Protein AF-A0A940Z2T9-F1 (afdb_monomer_lite)

Secondary structure (DSSP, 8-state):
-------HHHHHHHHHHHHHHHHHHHTT-TT-HHHHHH-HHHHHHHHHHHHHHHHHHH-S---------TT-HHHHHHHHHHS-----S----HHHHHHHHHH-----SHHHHHHHHHHTTSS-HHHHHHHHHHHHHHHHHHH-GGG--HHHHHHHHHHTHHHHHHHHHHHHHHHHHT------

Foldseek 3Di:
DDADFDDLCLLVVLLVQQVVLLVQLVVLVLVPVVVCQVDPVSLVSLLVSLLRNLCSQFNQDDAPDDPDDPDCPVVCVVCVVVPDRDDDDGRDHLLCSCCCHVPVHDQDAQLSSLVSCCVVVLDPPVLSVLSVVSSVVSVCSVPVVVVQDSSNSSVCSPPNSVSSSVVSVSSSVVSVVPGPPPDD

Radius of gyration: 17.1 Å; chains: 1; bounding box: 41×38×54 Å

Sequence (184 aa):
MSPGDIDSKVVAQRVFWISPMVDSLKDLQLEEKVSFLADRHKVAAAESYLRRASEALFGRNLPRKPGLQVGQGARYERNFLSGKPRLTGGELHIGRHILAKRFAYPATEYKDIAKGLSDKGILVEKEAESMRKMAGYRNRMVHFYHEITPEELHEICLYHVNEIQFLADKLVQWAKEHQDRATN

pLDDT: mean 75.43, std 19.27, range [30.36, 96.06]

Structure (mmCIF, N/CA/C/O backbone):
data_AF-A0A940Z2T9-F1
#
_entry.id   AF-A0A940Z2T9-F1
#
loop_
_atom_site.group_PDB
_atom_site.id
_atom_site.type_symbol
_atom_site.label_atom_id
_atom_site.label_alt_id
_atom_site.label_comp_id
_atom_site.label_asym_id
_atom_site.label_entity_id
_atom_site.label_seq_id
_atom_site.pdbx_PDB_ins_code
_atom_site.Cartn_x
_atom_site.Cartn_y
_atom_site.Cartn_z
_atom_site.occupancy
_atom_site.B_iso_or_equiv
_atom_site.auth_seq_id
_atom_site.auth_comp_id
_atom_site.auth_asym_id
_atom_site.auth_atom_id
_atom_site.pdbx_PDB_model_num
ATOM 1 N N . MET A 1 1 ? -20.482 -5.091 11.600 1.00 50.97 1 MET A N 1
ATOM 2 C CA . MET A 1 1 ? -19.451 -5.125 12.663 1.00 50.97 1 MET A CA 1
ATOM 3 C C . MET A 1 1 ? -19.771 -4.004 13.635 1.00 50.97 1 MET A C 1
ATOM 5 O O . MET A 1 1 ? -20.060 -2.915 13.160 1.00 50.97 1 MET A O 1
ATOM 9 N N . SER A 1 2 ? -19.794 -4.273 14.941 1.00 47.44 2 SER A N 1
ATOM 10 C CA . SER A 1 2 ? -20.001 -3.253 15.976 1.00 47.44 2 SER A CA 1
ATOM 11 C C . SER A 1 2 ? -18.690 -2.506 16.288 1.00 47.44 2 SER A C 1
ATOM 13 O O . SER A 1 2 ? -17.615 -3.113 16.165 1.00 47.44 2 SER A O 1
ATOM 15 N N . PRO A 1 3 ? -18.762 -1.216 16.674 1.00 63.38 3 PRO A N 1
ATOM 16 C CA . PRO A 1 3 ? -17.613 -0.459 17.173 1.00 63.38 3 PRO A CA 1
ATOM 17 C C . PRO A 1 3 ? -16.893 -1.184 18.318 1.00 63.38 3 PRO A C 1
ATOM 19 O O . PRO A 1 3 ? -17.507 -1.959 19.051 1.00 63.38 3 PRO A O 1
ATOM 22 N N . GLY A 1 4 ? -15.592 -0.947 18.464 1.00 71.38 4 GLY A N 1
ATOM 23 C CA . GLY A 1 4 ? -14.785 -1.503 19.554 1.00 71.38 4 GLY A CA 1
ATOM 24 C C . GLY A 1 4 ? -13.312 -1.128 19.425 1.00 71.38 4 GLY A C 1
ATOM 25 O O . GLY A 1 4 ? -12.953 -0.344 18.549 1.00 71.38 4 GLY A O 1
ATOM 26 N N . ASP A 1 5 ? -12.454 -1.725 20.248 1.00 76.44 5 ASP A N 1
ATOM 27 C CA . ASP A 1 5 ? -11.054 -1.303 20.339 1.00 76.44 5 ASP A CA 1
ATOM 28 C C . ASP A 1 5 ? -10.224 -1.641 19.092 1.00 76.44 5 ASP A C 1
ATOM 30 O O . ASP A 1 5 ? -10.421 -2.657 18.405 1.00 76.44 5 ASP A O 1
ATOM 34 N N . ILE A 1 6 ? -9.235 -0.787 18.823 1.00 76.81 6 ILE A N 1
ATOM 35 C CA . ILE A 1 6 ? -8.199 -1.049 17.827 1.00 76.81 6 ILE A CA 1
ATOM 36 C C . ILE A 1 6 ? -7.165 -2.004 18.428 1.00 76.81 6 ILE A C 1
ATOM 38 O O . ILE A 1 6 ? -6.375 -1.621 19.286 1.00 76.81 6 ILE A O 1
ATOM 42 N N . ASP A 1 7 ? -7.120 -3.237 17.923 1.00 73.56 7 ASP A N 1
ATOM 43 C CA . ASP A 1 7 ? -6.045 -4.180 18.255 1.00 73.56 7 ASP A CA 1
ATOM 44 C C . ASP A 1 7 ? -4.674 -3.684 17.748 1.00 73.56 7 ASP A C 1
ATOM 46 O O . ASP A 1 7 ? -4.344 -3.763 16.558 1.00 73.56 7 ASP A O 1
ATOM 50 N N . SER A 1 8 ? -3.862 -3.190 18.682 1.00 67.00 8 SER A N 1
ATOM 51 C CA . SER A 1 8 ? -2.520 -2.659 18.444 1.00 67.00 8 SER A CA 1
ATOM 52 C C . SER A 1 8 ? -1.537 -3.701 17.912 1.00 67.00 8 SER A C 1
ATOM 54 O O . SER A 1 8 ? -0.643 -3.360 17.131 1.00 67.00 8 SER A O 1
ATOM 56 N N . LYS A 1 9 ? -1.718 -4.980 18.269 1.00 65.75 9 LYS A N 1
ATOM 57 C CA . LYS A 1 9 ? -0.879 -6.080 17.780 1.00 65.75 9 LYS A CA 1
ATOM 58 C C . LYS A 1 9 ? -1.145 -6.325 16.307 1.00 65.75 9 LYS A C 1
ATOM 60 O O . LYS A 1 9 ? -0.191 -6.523 15.557 1.00 65.75 9 LYS A O 1
ATOM 65 N N . VAL A 1 10 ? -2.406 -6.262 15.873 1.00 66.94 10 VAL A N 1
ATOM 66 C CA . VAL A 1 10 ? -2.728 -6.412 14.448 1.00 66.94 10 VAL A CA 1
ATOM 67 C C . VAL A 1 10 ? -2.110 -5.281 13.634 1.00 66.94 10 VAL A C 1
ATOM 69 O O . VAL A 1 10 ? -1.499 -5.540 12.600 1.00 66.94 10 VAL A O 1
ATOM 72 N N . VAL A 1 11 ? -2.206 -4.045 14.120 1.00 68.50 11 VAL A N 1
ATOM 73 C CA . VAL A 1 11 ? -1.650 -2.871 13.437 1.00 68.50 11 VAL A CA 1
ATOM 74 C C . VAL A 1 11 ? -0.116 -2.938 13.358 1.00 68.50 11 VAL A C 1
ATOM 76 O O . VAL A 1 11 ? 0.452 -2.800 12.273 1.00 68.50 11 VAL A O 1
ATOM 79 N N . ALA A 1 12 ? 0.569 -3.232 14.468 1.00 66.75 12 ALA A N 1
ATOM 80 C CA . ALA A 1 12 ? 2.033 -3.304 14.516 1.00 66.75 12 ALA A CA 1
ATOM 81 C C . ALA A 1 12 ? 2.611 -4.485 13.715 1.00 66.75 12 ALA A C 1
ATOM 83 O O . ALA A 1 12 ? 3.661 -4.365 13.082 1.00 66.75 12 ALA A O 1
ATOM 84 N N . GLN A 1 13 ? 1.923 -5.631 13.701 1.00 67.06 13 GLN A N 1
ATOM 85 C CA . GLN A 1 13 ? 2.392 -6.827 13.001 1.00 67.06 13 GLN A CA 1
ATOM 86 C C . GLN A 1 13 ? 2.432 -6.643 11.476 1.00 67.06 13 GLN A C 1
ATOM 88 O O . GLN A 1 13 ? 3.178 -7.363 10.816 1.00 67.06 13 GLN A O 1
ATOM 93 N N . ARG A 1 14 ? 1.669 -5.698 10.910 1.00 67.31 14 ARG A N 1
ATOM 94 C CA . ARG A 1 14 ? 1.632 -5.433 9.463 1.00 67.31 14 ARG A CA 1
ATOM 95 C C . ARG A 1 14 ? 2.813 -4.604 8.962 1.00 67.31 14 ARG A C 1
ATOM 97 O O . ARG A 1 14 ? 3.395 -4.966 7.946 1.00 67.31 14 ARG A O 1
ATOM 104 N N . VAL A 1 15 ? 3.207 -3.557 9.690 1.00 69.44 15 VAL A N 1
ATOM 105 C CA . VAL A 1 15 ? 4.367 -2.715 9.324 1.00 69.44 15 VAL A CA 1
ATOM 106 C C . VAL A 1 15 ? 5.650 -3.533 9.267 1.00 69.44 15 VAL A C 1
ATOM 108 O O . VAL A 1 15 ? 6.446 -3.358 8.351 1.00 69.44 15 VAL A O 1
ATOM 111 N N . PHE A 1 16 ? 5.785 -4.515 10.163 1.00 71.88 16 PHE A N 1
ATOM 112 C CA . PHE A 1 16 ? 6.906 -5.458 10.173 1.00 71.88 16 PHE A CA 1
ATOM 113 C C . PHE A 1 16 ? 7.137 -6.161 8.821 1.00 71.88 16 PHE A C 1
ATOM 115 O O . PHE A 1 16 ? 8.246 -6.604 8.542 1.00 71.88 16 PHE A O 1
ATOM 122 N N . TRP A 1 17 ? 6.107 -6.281 7.981 1.00 73.31 17 TRP A N 1
ATOM 123 C CA . TRP A 1 17 ? 6.203 -6.909 6.663 1.00 73.31 17 TRP A CA 1
ATOM 124 C C . TRP A 1 17 ? 6.466 -5.940 5.518 1.00 73.31 17 TRP A C 1
ATOM 126 O O . TRP A 1 17 ? 6.910 -6.383 4.463 1.00 73.31 17 TRP A O 1
ATOM 136 N N . ILE A 1 18 ? 6.178 -4.652 5.703 1.00 82.62 18 ILE A N 1
ATOM 137 C CA . ILE A 1 18 ? 6.346 -3.632 4.665 1.00 82.62 18 ILE A CA 1
ATOM 138 C C . ILE A 1 18 ? 7.811 -3.219 4.597 1.00 82.62 18 ILE A C 1
ATOM 140 O O . ILE A 1 18 ? 8.398 -3.272 3.518 1.00 82.62 18 ILE A O 1
ATOM 144 N N . SER A 1 19 ? 8.419 -2.901 5.743 1.00 83.62 19 SER A N 1
ATOM 145 C CA . SER A 1 19 ? 9.774 -2.340 5.783 1.00 83.62 19 SER A CA 1
ATOM 146 C C . SER A 1 19 ? 10.820 -3.242 5.120 1.00 83.62 19 SER A C 1
ATOM 148 O O . SER A 1 19 ? 11.482 -2.763 4.207 1.00 83.62 19 SER A O 1
ATOM 150 N N . PRO A 1 20 ? 10.890 -4.565 5.395 1.00 84.38 20 PRO A N 1
ATOM 151 C CA . PRO A 1 20 ? 11.872 -5.421 4.728 1.00 84.38 20 PRO A CA 1
ATOM 152 C C . PRO A 1 20 ? 11.697 -5.497 3.205 1.00 84.38 20 PRO A C 1
ATOM 154 O O . PRO A 1 20 ? 12.671 -5.698 2.488 1.00 84.38 20 PRO A O 1
ATOM 157 N N . MET A 1 21 ? 10.465 -5.370 2.697 1.00 86.69 21 MET A N 1
ATOM 158 C CA . MET A 1 21 ? 10.201 -5.390 1.251 1.00 86.69 21 MET A CA 1
ATOM 159 C C . MET A 1 21 ? 10.608 -4.065 0.603 1.00 86.69 21 MET A C 1
ATOM 161 O O . MET A 1 21 ? 11.187 -4.067 -0.477 1.00 86.69 21 MET A O 1
ATOM 165 N N . VAL A 1 22 ? 10.327 -2.947 1.276 1.00 86.31 22 VAL A N 1
ATOM 166 C CA . VAL A 1 22 ? 10.748 -1.605 0.853 1.00 86.31 22 VAL A CA 1
ATOM 167 C C . VAL A 1 22 ? 12.273 -1.481 0.869 1.00 86.31 22 VAL A C 1
ATOM 169 O O . VAL A 1 22 ? 12.842 -0.955 -0.082 1.00 86.31 22 VAL A O 1
ATOM 172 N N . ASP A 1 23 ? 12.937 -2.005 1.897 1.00 86.94 23 ASP A N 1
ATOM 173 C CA . ASP A 1 23 ? 14.399 -2.002 1.994 1.00 86.94 23 ASP A CA 1
ATOM 174 C C . ASP A 1 23 ? 15.018 -2.884 0.903 1.00 86.94 23 ASP A C 1
ATOM 176 O O . ASP A 1 23 ? 15.891 -2.433 0.169 1.00 86.94 23 ASP A O 1
ATOM 180 N N . SER A 1 24 ? 14.466 -4.085 0.681 1.00 86.62 24 SER A N 1
ATOM 181 C CA . SER A 1 24 ? 14.922 -4.964 -0.407 1.00 86.62 24 SER A CA 1
ATOM 182 C C . SER A 1 24 ? 14.758 -4.327 -1.793 1.00 86.62 24 SER A C 1
ATOM 184 O O . SER A 1 24 ? 15.552 -4.610 -2.680 1.00 86.62 24 SER A O 1
ATOM 186 N N . LEU A 1 25 ? 13.739 -3.481 -2.004 1.00 86.94 25 LEU A N 1
ATOM 187 C CA . LEU A 1 25 ? 13.570 -2.724 -3.251 1.00 86.94 25 LEU A CA 1
ATOM 188 C C . LEU A 1 25 ? 14.661 -1.667 -3.431 1.00 86.94 25 LEU A C 1
ATOM 190 O O . LEU A 1 25 ? 15.162 -1.506 -4.539 1.00 86.94 25 LEU A O 1
ATOM 194 N N . LYS A 1 26 ? 15.047 -0.976 -2.355 1.00 83.69 26 LYS A N 1
ATOM 195 C CA . LYS A 1 26 ? 16.127 0.021 -2.379 1.00 83.69 26 LYS A CA 1
ATOM 196 C C . LYS A 1 26 ? 17.484 -0.627 -2.661 1.00 83.69 26 LYS A C 1
ATOM 198 O O . LYS A 1 26 ? 18.275 -0.077 -3.420 1.00 83.69 26 LYS A O 1
ATOM 203 N N . ASP A 1 27 ? 17.709 -1.830 -2.140 1.00 85.38 27 ASP A N 1
ATOM 204 C CA . ASP A 1 27 ? 18.951 -2.584 -2.346 1.00 85.38 27 ASP A CA 1
ATOM 205 C C . ASP A 1 27 ? 19.156 -3.061 -3.799 1.00 85.38 27 ASP A C 1
ATOM 207 O O . ASP A 1 27 ? 20.270 -3.430 -4.176 1.00 85.38 27 ASP A O 1
ATOM 211 N N . LEU A 1 28 ? 18.117 -3.039 -4.647 1.00 81.69 28 LEU A N 1
ATOM 212 C CA . LEU A 1 28 ? 18.213 -3.455 -6.055 1.00 81.69 28 LEU A CA 1
ATOM 213 C C . LEU A 1 28 ? 18.964 -2.461 -6.959 1.00 81.69 28 LEU A C 1
ATOM 215 O O . LEU A 1 28 ? 19.169 -2.782 -8.132 1.00 81.69 28 LEU A O 1
ATOM 219 N N . GLN A 1 29 ? 19.394 -1.304 -6.433 1.00 75.12 29 GLN A N 1
ATOM 220 C CA . GLN A 1 29 ? 20.068 -0.234 -7.187 1.00 75.12 29 GLN A CA 1
ATOM 221 C C . GLN A 1 29 ? 19.224 0.225 -8.380 1.00 75.12 29 GLN A C 1
ATOM 223 O O . GLN A 1 29 ? 19.578 0.067 -9.551 1.00 75.12 29 GLN A O 1
ATOM 228 N N . LEU A 1 30 ? 18.041 0.743 -8.063 1.00 76.12 30 LEU A N 1
ATOM 229 C CA . LEU A 1 30 ? 17.039 1.137 -9.046 1.00 76.12 30 LEU A CA 1
ATOM 230 C C . LEU A 1 30 ? 17.427 2.416 -9.803 1.00 76.12 30 LEU A C 1
ATOM 232 O O . LEU A 1 30 ? 16.731 2.805 -10.725 1.00 76.12 30 LEU A O 1
ATOM 236 N N . GLU A 1 31 ? 18.508 3.105 -9.467 1.00 76.75 31 GLU A N 1
ATOM 237 C CA . GLU A 1 31 ? 18.888 4.359 -10.123 1.00 76.75 31 GLU A CA 1
ATOM 238 C C . GLU A 1 31 ? 19.423 4.131 -11.548 1.00 76.75 31 GLU A C 1
ATOM 240 O O . GLU A 1 31 ? 19.307 4.999 -12.416 1.00 76.75 31 GLU A O 1
ATOM 245 N N . GLU A 1 32 ? 19.958 2.942 -11.830 1.00 85.31 32 GLU A N 1
ATOM 246 C CA . GLU A 1 32 ? 20.555 2.608 -13.121 1.00 85.31 32 GLU A CA 1
ATOM 247 C C . GLU A 1 32 ? 19.559 1.852 -14.024 1.00 85.31 32 GLU A C 1
ATOM 249 O O . GLU A 1 32 ? 19.603 0.627 -14.156 1.00 85.31 32 GLU A O 1
ATOM 254 N N . LYS A 1 33 ? 18.648 2.594 -14.679 1.00 86.94 33 LYS A N 1
ATOM 255 C CA . LYS A 1 33 ? 17.555 2.036 -15.513 1.00 86.94 33 LYS A CA 1
ATOM 256 C C . LYS A 1 33 ? 18.028 0.977 -16.517 1.00 86.94 33 LYS A C 1
ATOM 258 O O . LYS A 1 33 ? 17.398 -0.065 -16.645 1.00 86.94 33 LYS A O 1
ATOM 263 N N . VAL A 1 34 ? 19.152 1.201 -17.200 1.00 88.38 34 VAL A N 1
ATOM 264 C CA . VAL A 1 34 ? 19.689 0.251 -18.196 1.00 88.38 34 VAL A CA 1
ATOM 265 C C . VAL A 1 34 ? 20.086 -1.081 -17.548 1.00 88.38 34 VAL A C 1
ATOM 267 O O . VAL A 1 34 ? 19.721 -2.141 -18.051 1.00 88.38 34 VAL A O 1
ATOM 270 N N . SER A 1 35 ? 20.781 -1.031 -16.410 1.00 87.81 35 SER A N 1
ATOM 271 C CA . SER A 1 35 ? 21.205 -2.206 -15.634 1.00 87.81 35 SER A CA 1
ATOM 272 C C . SER A 1 35 ? 20.013 -2.967 -15.055 1.00 87.81 35 SER A C 1
ATOM 274 O O . SER A 1 35 ? 19.994 -4.197 -15.066 1.00 87.81 35 SER A O 1
ATOM 276 N N . PHE A 1 36 ? 18.984 -2.248 -14.600 1.00 89.38 36 PHE A N 1
ATOM 277 C CA . PHE A 1 36 ? 17.738 -2.850 -14.130 1.00 89.38 36 PHE A CA 1
ATOM 278 C C . PHE A 1 36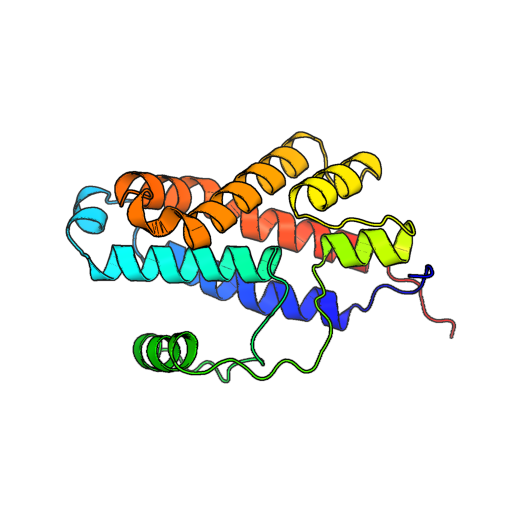 ? 17.009 -3.610 -15.245 1.00 89.38 36 PHE A C 1
ATOM 280 O O . PHE A 1 36 ? 16.662 -4.775 -15.066 1.00 89.38 36 PHE A O 1
ATOM 287 N N . LEU A 1 37 ? 16.812 -2.973 -16.404 1.00 90.81 37 LEU A N 1
ATOM 288 C CA . LEU A 1 37 ? 16.071 -3.559 -17.527 1.00 90.81 37 LEU A CA 1
ATOM 289 C C . LEU A 1 37 ? 16.816 -4.728 -18.188 1.00 90.81 37 LEU A C 1
ATOM 291 O O . LEU A 1 37 ? 16.181 -5.634 -18.726 1.00 90.81 37 LEU A O 1
ATOM 295 N N . ALA A 1 38 ? 18.150 -4.734 -18.135 1.00 91.44 38 ALA A N 1
ATOM 296 C CA . ALA A 1 38 ? 18.969 -5.822 -18.665 1.00 91.44 38 ALA A CA 1
ATOM 297 C C . ALA A 1 38 ? 18.928 -7.095 -17.795 1.00 91.44 38 ALA A C 1
ATOM 299 O O . ALA A 1 38 ? 19.193 -8.190 -18.297 1.00 91.44 38 ALA A O 1
ATOM 300 N N . ASP A 1 39 ? 18.590 -6.979 -16.507 1.00 90.44 39 ASP A N 1
ATOM 301 C CA . ASP A 1 39 ? 18.597 -8.093 -15.561 1.00 90.44 39 ASP A CA 1
ATOM 302 C C . ASP A 1 39 ? 17.174 -8.560 -15.212 1.00 90.44 39 ASP A C 1
ATOM 304 O O . ASP A 1 39 ? 16.501 -8.049 -14.312 1.00 90.44 39 ASP A O 1
ATOM 308 N N . ARG A 1 40 ? 16.734 -9.633 -15.880 1.00 88.94 40 ARG A N 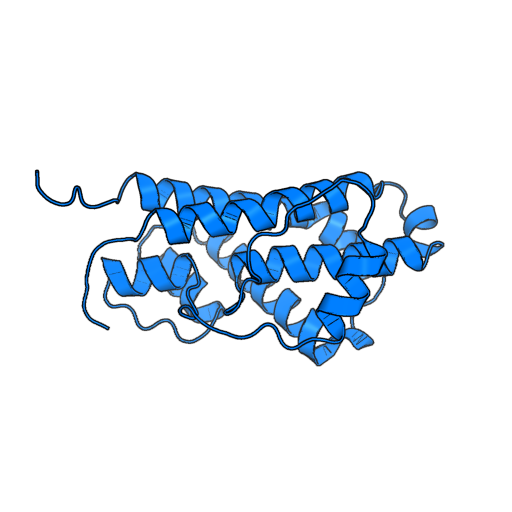1
ATOM 309 C CA . ARG A 1 40 ? 15.442 -10.295 -15.618 1.00 88.94 40 ARG A CA 1
ATOM 310 C C . ARG A 1 40 ? 15.236 -10.708 -14.156 1.00 88.94 40 ARG A C 1
ATOM 312 O O . ARG A 1 40 ? 14.091 -10.836 -13.726 1.00 88.94 40 ARG A O 1
ATOM 319 N N . HIS A 1 41 ? 16.303 -10.965 -13.398 1.00 88.75 41 HIS A N 1
ATOM 320 C CA . HIS A 1 41 ? 16.198 -11.337 -11.989 1.00 88.75 41 H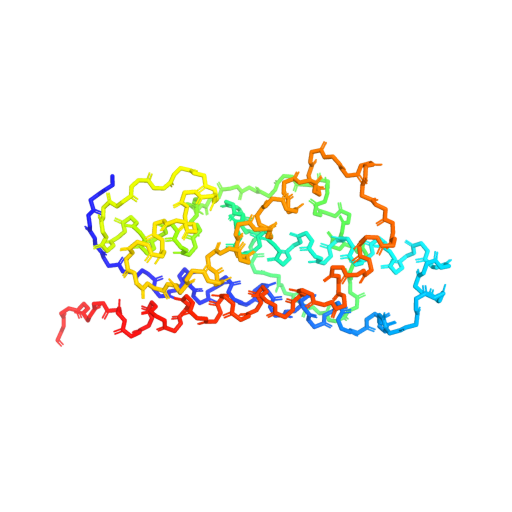IS A CA 1
ATOM 321 C C . HIS A 1 41 ? 15.933 -10.115 -11.111 1.00 88.75 41 HIS A C 1
ATOM 323 O O . HIS A 1 41 ? 15.123 -10.221 -10.190 1.00 88.75 41 HIS A O 1
ATOM 329 N N . LYS A 1 42 ? 16.522 -8.952 -11.427 1.00 88.62 42 LYS A N 1
ATOM 330 C CA . LYS A 1 42 ? 16.184 -7.682 -10.761 1.00 88.62 42 LYS A CA 1
ATOM 331 C C . LYS A 1 42 ? 14.731 -7.294 -11.008 1.00 88.62 42 LYS A C 1
ATOM 333 O O . LYS A 1 42 ? 14.032 -6.964 -10.053 1.00 88.62 42 LYS A O 1
ATOM 338 N N . VAL A 1 43 ? 14.259 -7.408 -12.251 1.00 89.44 43 VAL A N 1
ATOM 339 C CA . VAL A 1 43 ? 12.857 -7.129 -12.608 1.00 89.44 43 VAL A CA 1
ATOM 340 C C . VAL A 1 43 ? 11.903 -8.035 -11.823 1.00 89.44 43 VAL A C 1
ATOM 342 O O . VAL A 1 43 ? 10.997 -7.546 -11.150 1.00 89.44 43 VAL A O 1
ATOM 345 N N . ALA A 1 44 ? 12.144 -9.351 -11.828 1.00 86.69 44 ALA A N 1
ATOM 346 C CA . ALA A 1 44 ? 11.306 -10.306 -11.102 1.00 86.69 44 ALA A CA 1
ATOM 347 C C . ALA A 1 44 ? 11.328 -10.082 -9.576 1.00 86.69 44 ALA A C 1
ATOM 349 O O . ALA A 1 44 ? 10.292 -10.184 -8.914 1.00 86.69 44 ALA A O 1
ATOM 350 N N . ALA A 1 45 ? 12.493 -9.752 -9.009 1.00 87.44 45 ALA A N 1
ATOM 351 C CA . ALA A 1 45 ? 12.623 -9.431 -7.590 1.00 87.44 45 ALA A CA 1
ATOM 352 C C . ALA A 1 45 ? 11.849 -8.153 -7.231 1.00 87.44 45 ALA A C 1
ATOM 354 O O . ALA A 1 45 ? 11.101 -8.147 -6.252 1.00 87.44 45 ALA A O 1
ATOM 355 N N . ALA A 1 46 ? 11.968 -7.099 -8.044 1.00 89.94 46 ALA A N 1
ATOM 356 C CA . ALA A 1 46 ? 11.246 -5.847 -7.844 1.00 89.94 46 ALA A CA 1
ATOM 357 C C . ALA A 1 46 ? 9.727 -6.053 -7.878 1.00 89.94 46 ALA A C 1
ATOM 359 O O . ALA A 1 46 ? 9.021 -5.602 -6.975 1.00 89.94 46 ALA A O 1
ATOM 360 N N . GLU A 1 47 ? 9.224 -6.808 -8.856 1.00 89.44 47 GLU A N 1
ATOM 361 C CA . GLU A 1 47 ? 7.805 -7.160 -8.941 1.00 89.44 47 GLU A CA 1
ATOM 362 C C . GLU A 1 47 ? 7.345 -7.913 -7.681 1.00 89.44 47 GLU A C 1
ATOM 364 O O . GLU A 1 47 ? 6.337 -7.564 -7.057 1.00 89.44 47 GLU A O 1
ATOM 369 N N . SER A 1 48 ? 8.121 -8.918 -7.260 1.00 86.38 48 SER A N 1
ATOM 370 C CA . SER A 1 48 ? 7.851 -9.730 -6.071 1.00 86.38 48 SER A CA 1
ATOM 371 C C . SER A 1 48 ? 7.772 -8.874 -4.804 1.00 86.38 48 SER A C 1
ATOM 373 O O . SER A 1 48 ? 6.787 -8.957 -4.059 1.00 86.38 48 SER A O 1
ATOM 375 N N . TYR A 1 49 ? 8.767 -8.019 -4.559 1.00 88.19 49 TYR A N 1
ATOM 376 C CA . TYR A 1 49 ? 8.812 -7.166 -3.373 1.00 88.19 49 TYR A CA 1
ATOM 377 C C . TYR A 1 49 ? 7.726 -6.093 -3.385 1.00 88.19 49 TYR A C 1
ATOM 379 O O . TYR A 1 49 ? 7.038 -5.922 -2.376 1.00 88.19 49 TYR A O 1
ATOM 387 N N . LEU A 1 50 ? 7.498 -5.427 -4.520 1.00 87.81 50 LEU A N 1
ATOM 388 C CA . LEU A 1 50 ? 6.468 -4.397 -4.643 1.00 87.81 50 LEU A CA 1
ATOM 389 C C . LEU A 1 50 ? 5.069 -4.972 -4.416 1.00 87.81 50 LEU A C 1
ATOM 391 O O . LEU A 1 50 ? 4.270 -4.391 -3.671 1.00 87.81 50 LEU A O 1
ATOM 395 N N . ARG A 1 51 ? 4.780 -6.150 -4.983 1.00 84.19 51 ARG A N 1
ATOM 396 C CA . ARG A 1 51 ? 3.507 -6.841 -4.756 1.00 84.19 51 ARG A CA 1
ATOM 397 C C . ARG A 1 51 ? 3.316 -7.141 -3.275 1.00 84.19 51 ARG A C 1
ATOM 399 O O . ARG A 1 51 ? 2.241 -6.896 -2.740 1.00 84.19 51 ARG A O 1
ATOM 406 N N . ARG A 1 52 ? 4.352 -7.631 -2.595 1.00 81.00 52 ARG A N 1
ATOM 407 C CA . ARG A 1 52 ? 4.285 -8.018 -1.177 1.00 81.00 52 ARG A CA 1
ATOM 408 C C . ARG A 1 52 ? 4.165 -6.822 -0.244 1.00 81.00 52 ARG A C 1
ATOM 410 O O . ARG A 1 52 ? 3.374 -6.885 0.691 1.00 81.00 52 ARG A O 1
ATOM 417 N N . ALA A 1 53 ? 4.887 -5.736 -0.510 1.00 84.25 53 ALA A N 1
ATOM 418 C CA . ALA A 1 53 ? 4.734 -4.480 0.220 1.00 84.25 53 ALA A CA 1
ATOM 419 C C . ALA A 1 53 ? 3.299 -3.943 0.077 1.00 84.25 53 ALA A C 1
ATOM 421 O O . ALA A 1 53 ? 2.629 -3.652 1.071 1.00 84.25 53 ALA A O 1
ATOM 422 N N . SER A 1 54 ? 2.783 -3.931 -1.155 1.00 83.00 54 SER A N 1
ATOM 423 C CA . SER A 1 54 ? 1.405 -3.531 -1.450 1.00 83.00 54 SER A CA 1
ATOM 424 C C . SER A 1 54 ? 0.383 -4.456 -0.781 1.00 83.00 54 SER A C 1
ATOM 426 O O . SER A 1 54 ? -0.614 -3.999 -0.235 1.00 83.00 54 SER A O 1
ATOM 428 N N . GLU A 1 55 ? 0.609 -5.768 -0.763 1.00 78.38 55 GLU A N 1
ATOM 429 C CA . GLU A 1 55 ? -0.267 -6.724 -0.079 1.00 78.38 55 GLU A CA 1
ATOM 430 C C . GLU A 1 55 ? -0.173 -6.657 1.443 1.00 78.38 55 GLU A C 1
ATOM 432 O O . GLU A 1 55 ? -1.155 -6.919 2.129 1.00 78.38 55 GLU A O 1
ATOM 437 N N . ALA A 1 56 ? 0.961 -6.276 2.014 1.00 78.00 56 ALA A N 1
ATOM 438 C CA . ALA A 1 56 ? 1.033 -6.058 3.449 1.00 78.00 56 ALA A CA 1
ATOM 439 C C . ALA A 1 56 ? 0.205 -4.827 3.860 1.00 78.00 56 ALA A C 1
ATOM 441 O O . ALA A 1 56 ? -0.513 -4.881 4.868 1.00 78.00 56 ALA A O 1
ATOM 442 N N . LEU A 1 57 ? 0.230 -3.771 3.036 1.00 78.38 57 LEU A N 1
ATOM 443 C CA . LEU A 1 57 ? -0.571 -2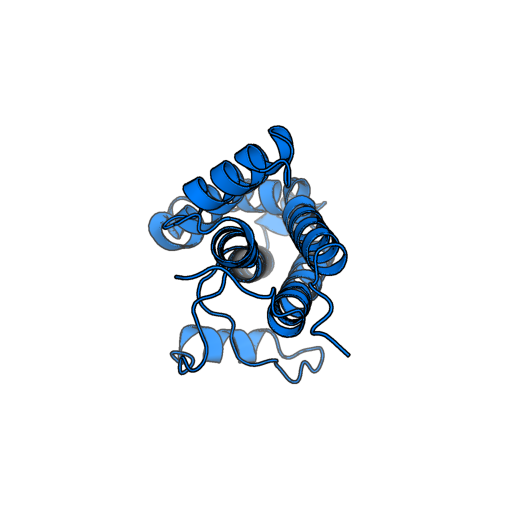.561 3.227 1.00 78.38 57 LEU A CA 1
ATOM 444 C C . LEU A 1 57 ? -2.072 -2.805 2.970 1.00 78.38 57 LEU A C 1
ATOM 446 O O . LEU A 1 57 ? -2.903 -2.468 3.815 1.00 78.38 57 LEU A O 1
ATOM 450 N N . PHE A 1 58 ? -2.411 -3.437 1.841 1.00 72.62 58 PHE A N 1
ATOM 451 C CA . PHE A 1 58 ? -3.786 -3.580 1.344 1.00 72.62 58 PHE A CA 1
ATOM 452 C C . PHE A 1 58 ? -4.367 -4.995 1.492 1.00 72.62 58 PHE A C 1
ATOM 454 O O . PHE A 1 58 ? -5.564 -5.205 1.658 1.00 72.62 58 PHE A O 1
ATOM 461 N N . GLY A 1 59 ? -3.549 -6.027 1.395 1.00 61.88 59 GLY A N 1
ATOM 462 C CA . GLY A 1 59 ? -3.979 -7.417 1.266 1.00 61.88 59 GLY A CA 1
ATOM 463 C C . GLY A 1 59 ? -4.767 -7.954 2.464 1.00 61.88 59 GLY A C 1
ATOM 464 O O . GLY A 1 59 ? -4.507 -7.651 3.632 1.00 61.88 59 GLY A O 1
ATOM 465 N N . ARG A 1 60 ? -5.733 -8.827 2.158 1.00 54.72 60 ARG A N 1
ATOM 466 C CA . ARG A 1 60 ? -6.541 -9.554 3.150 1.00 54.72 60 ARG A CA 1
ATOM 467 C C . ARG A 1 60 ? -5.730 -10.596 3.925 1.00 54.72 60 ARG A C 1
ATOM 469 O O . ARG A 1 60 ? -6.076 -10.887 5.060 1.00 54.72 60 ARG A O 1
ATOM 476 N N . ASN A 1 61 ? -4.618 -11.083 3.373 1.00 50.75 61 ASN A N 1
ATOM 477 C CA . ASN A 1 61 ? -3.863 -12.204 3.928 1.00 50.75 61 ASN A CA 1
ATOM 478 C C . ASN A 1 61 ? -2.391 -11.835 4.107 1.00 50.75 61 ASN A C 1
ATOM 480 O O . ASN A 1 61 ? -1.716 -11.507 3.137 1.00 50.75 61 ASN A O 1
ATOM 484 N N . LEU A 1 62 ? -1.896 -11.934 5.339 1.00 48.84 62 LEU A N 1
ATOM 485 C CA . LEU A 1 62 ? -0.465 -11.940 5.627 1.00 48.84 62 LEU A CA 1
ATOM 486 C C . LEU A 1 62 ? -0.043 -13.375 5.970 1.00 48.84 62 LEU A C 1
ATOM 488 O O . LEU A 1 62 ? -0.753 -14.048 6.725 1.00 48.84 62 LEU A O 1
ATOM 492 N N . PRO A 1 63 ? 1.091 -13.871 5.450 1.00 46.38 63 PRO A N 1
ATOM 493 C CA . PRO A 1 63 ? 1.651 -15.134 5.913 1.00 46.38 63 PRO A CA 1
ATOM 494 C C . PRO A 1 63 ? 2.056 -15.038 7.396 1.00 46.38 63 PRO A C 1
ATOM 496 O O . PRO A 1 63 ? 2.186 -13.949 7.957 1.00 46.38 63 PRO A O 1
ATOM 499 N N . ARG A 1 64 ? 2.269 -16.181 8.062 1.00 45.72 64 ARG A N 1
ATOM 500 C CA . ARG A 1 64 ? 2.846 -16.195 9.420 1.00 45.72 64 ARG A CA 1
ATOM 501 C C . ARG A 1 64 ? 4.276 -15.637 9.382 1.00 45.72 64 ARG A C 1
ATOM 503 O O . ARG A 1 64 ? 4.991 -15.869 8.409 1.00 45.72 64 ARG A O 1
ATOM 510 N N . LYS A 1 65 ? 4.665 -14.898 10.433 1.00 42.75 65 LYS A N 1
ATOM 511 C CA . LYS A 1 65 ? 5.978 -14.235 10.599 1.00 42.75 65 LYS A CA 1
ATOM 512 C C . LYS A 1 65 ? 7.112 -15.190 10.188 1.00 42.75 65 LYS A C 1
ATOM 514 O O . LYS A 1 65 ? 7.129 -16.304 10.713 1.00 42.75 65 LYS A O 1
ATOM 519 N N . PRO A 1 66 ? 8.033 -14.837 9.272 1.00 40.59 66 PRO A N 1
ATOM 520 C CA . PRO A 1 66 ? 9.093 -15.744 8.884 1.00 40.59 66 PRO A CA 1
ATOM 521 C C . PRO A 1 66 ? 10.198 -15.634 9.931 1.00 40.59 66 PRO A C 1
ATOM 523 O O . PRO A 1 66 ? 10.512 -14.542 10.407 1.00 40.59 66 PRO A O 1
ATOM 526 N N . GLY A 1 67 ? 10.849 -16.750 10.239 1.00 40.41 67 GLY A N 1
ATOM 527 C CA . GLY A 1 67 ? 12.221 -16.690 10.731 1.00 40.41 67 GLY A CA 1
ATOM 528 C C . GLY A 1 67 ? 13.106 -16.252 9.567 1.00 40.41 67 GLY A C 1
ATOM 529 O O . GLY A 1 67 ? 13.549 -17.093 8.791 1.00 40.41 67 GLY A O 1
ATOM 530 N N . LEU A 1 68 ? 13.269 -14.944 9.364 1.00 39.34 68 LEU A N 1
ATOM 531 C CA . LEU A 1 68 ? 14.089 -14.415 8.278 1.00 39.34 68 LEU A CA 1
ATOM 532 C C . LEU A 1 68 ? 15.568 -14.593 8.661 1.00 39.34 68 LEU A C 1
ATOM 534 O O . LEU A 1 68 ? 16.088 -13.845 9.482 1.00 39.34 68 LEU A O 1
ATOM 538 N N . GLN A 1 69 ? 16.239 -15.593 8.088 1.00 30.61 69 GLN A N 1
ATOM 539 C CA . GLN A 1 69 ? 17.693 -15.552 7.932 1.00 30.61 69 GLN A CA 1
ATOM 540 C C . GLN A 1 69 ? 18.002 -14.941 6.563 1.00 30.61 69 GLN A C 1
ATOM 542 O O . GLN A 1 69 ? 17.424 -15.338 5.546 1.00 30.61 69 GLN A O 1
ATOM 547 N N . VAL A 1 70 ? 18.888 -13.948 6.566 1.00 34.69 70 VAL A N 1
ATOM 548 C CA . VAL A 1 70 ? 19.383 -13.234 5.386 1.00 34.69 70 VAL A CA 1
ATOM 549 C C . VAL A 1 70 ? 19.954 -14.257 4.390 1.00 34.69 70 VAL A C 1
ATOM 551 O O . VAL A 1 70 ? 20.803 -15.061 4.761 1.00 34.69 70 VAL A O 1
ATOM 554 N N . GLY A 1 71 ? 19.451 -14.274 3.147 1.00 40.50 71 GLY A N 1
ATOM 555 C CA . GLY A 1 71 ? 19.993 -15.102 2.052 1.00 40.50 71 GLY A CA 1
ATOM 556 C C . GLY A 1 71 ? 19.088 -16.192 1.445 1.00 40.50 71 GLY A C 1
ATOM 557 O O . GLY A 1 71 ? 19.508 -16.848 0.497 1.00 40.50 71 GLY A O 1
ATOM 558 N N . GLN A 1 72 ? 17.845 -16.402 1.909 1.00 38.69 72 GLN A N 1
ATOM 559 C CA . GLN A 1 72 ? 16.945 -17.458 1.377 1.00 38.69 72 GLN A CA 1
ATOM 560 C C . GLN A 1 72 ? 15.755 -16.970 0.516 1.00 38.69 72 GLN A C 1
ATOM 562 O O . GLN A 1 72 ? 14.735 -17.663 0.418 1.00 38.69 72 GLN A O 1
ATOM 567 N N . GLY A 1 73 ? 15.875 -15.818 -0.156 1.00 41.50 73 GLY A N 1
ATOM 568 C CA . GLY A 1 73 ? 14.812 -15.240 -1.003 1.00 41.50 73 GLY A CA 1
ATOM 569 C C . GLY A 1 73 ? 14.218 -16.227 -2.023 1.00 41.50 73 GLY A C 1
ATOM 570 O O . GLY A 1 73 ? 13.009 -16.457 -2.031 1.00 41.50 73 GLY A O 1
ATOM 571 N N . ALA A 1 74 ? 15.070 -16.946 -2.761 1.00 39.91 74 ALA A N 1
ATOM 572 C CA . ALA A 1 74 ? 14.655 -17.874 -3.823 1.00 39.91 74 ALA A CA 1
ATOM 573 C C . ALA A 1 74 ? 13.963 -19.171 -3.335 1.00 39.91 74 ALA A C 1
ATOM 575 O O . ALA A 1 74 ? 13.295 -19.872 -4.105 1.00 39.91 74 ALA A O 1
ATOM 576 N N . ARG A 1 75 ? 14.131 -19.550 -2.058 1.00 37.88 75 ARG A N 1
ATOM 577 C CA . ARG A 1 75 ? 13.477 -20.739 -1.467 1.00 37.88 75 ARG A CA 1
ATOM 578 C C . ARG A 1 75 ? 12.132 -20.378 -0.837 1.00 37.88 75 ARG A C 1
ATOM 580 O O . ARG A 1 75 ? 11.196 -21.172 -0.900 1.00 37.88 75 ARG A O 1
ATOM 587 N N . TYR A 1 76 ? 12.021 -19.161 -0.303 1.00 46.50 76 TYR A N 1
ATOM 588 C CA . TYR A 1 76 ? 10.750 -18.584 0.119 1.00 46.50 76 TYR A CA 1
ATOM 589 C C . TYR A 1 76 ? 9.810 -18.369 -1.077 1.00 46.50 76 TYR A C 1
ATOM 591 O O . TYR A 1 76 ? 8.646 -18.743 -0.997 1.00 46.50 76 TYR A O 1
ATOM 599 N N . GLU A 1 77 ? 10.310 -17.838 -2.197 1.00 41.25 77 GLU A N 1
ATOM 600 C CA . GLU A 1 77 ? 9.531 -17.602 -3.426 1.00 41.25 77 GLU A CA 1
ATOM 601 C C . GLU A 1 77 ? 8.845 -18.862 -3.961 1.00 41.25 77 GLU A C 1
ATOM 603 O O . GLU A 1 77 ? 7.658 -18.828 -4.290 1.00 41.25 77 GLU A O 1
ATOM 608 N N . ARG A 1 78 ? 9.555 -19.999 -3.972 1.00 37.53 78 ARG A N 1
ATOM 609 C CA . ARG A 1 78 ? 8.985 -21.282 -4.409 1.00 37.53 78 ARG A CA 1
ATOM 610 C C . ARG A 1 78 ? 7.847 -21.754 -3.508 1.00 37.53 78 ARG A C 1
ATOM 612 O O . ARG A 1 78 ? 6.796 -22.106 -4.025 1.00 37.53 78 ARG A O 1
ATOM 619 N N . ASN A 1 79 ? 8.011 -21.689 -2.186 1.00 37.28 79 ASN A N 1
ATOM 620 C CA . ASN A 1 79 ? 6.964 -22.097 -1.241 1.00 37.28 79 ASN A CA 1
ATOM 621 C C . ASN A 1 79 ? 5.794 -21.095 -1.162 1.00 37.28 79 ASN A C 1
ATOM 623 O O . ASN A 1 79 ? 4.667 -21.498 -0.881 1.00 37.28 79 ASN A O 1
ATOM 627 N N . PHE A 1 80 ? 6.046 -19.807 -1.418 1.00 45.88 80 PHE A N 1
ATOM 628 C CA . PHE A 1 80 ? 5.039 -18.740 -1.442 1.00 45.88 80 PHE A CA 1
ATOM 629 C C . PHE A 1 80 ? 4.073 -18.884 -2.626 1.00 45.88 80 PHE A C 1
ATOM 631 O O . PHE A 1 80 ? 2.880 -18.636 -2.475 1.00 45.88 80 PHE A O 1
ATOM 638 N N . LEU A 1 81 ? 4.577 -19.324 -3.785 1.00 40.09 81 LEU A N 1
ATOM 639 C CA . LEU A 1 81 ? 3.765 -19.582 -4.977 1.00 40.09 81 LEU A CA 1
ATOM 640 C C . LEU A 1 81 ? 3.143 -20.993 -4.988 1.00 40.09 81 LEU A C 1
ATOM 642 O O . LEU A 1 81 ? 2.085 -21.175 -5.585 1.00 40.09 81 LEU A O 1
ATOM 646 N N . SER A 1 82 ? 3.757 -21.986 -4.327 1.00 38.41 82 SER A N 1
ATOM 647 C CA . SER A 1 82 ? 3.315 -23.392 -4.386 1.00 38.41 82 SER A CA 1
ATOM 648 C C . SER A 1 82 ? 2.449 -23.867 -3.211 1.00 38.41 82 SER A C 1
ATOM 650 O O . SER A 1 82 ? 1.857 -24.942 -3.293 1.00 38.41 82 SER A O 1
ATOM 652 N N . GLY A 1 83 ? 2.367 -23.120 -2.108 1.00 35.94 83 GLY A N 1
ATOM 653 C CA . GLY A 1 83 ? 1.616 -23.524 -0.919 1.00 35.94 83 GLY A CA 1
ATOM 65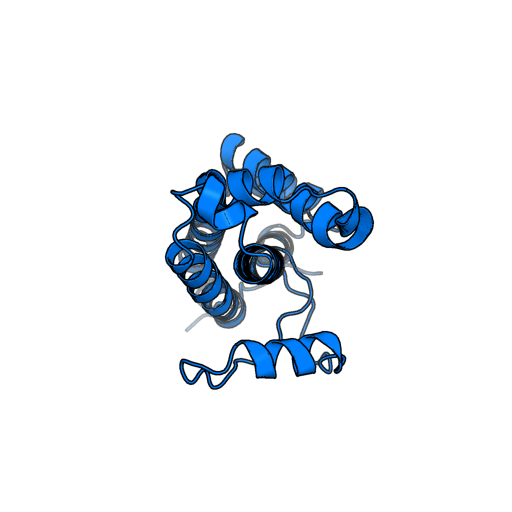4 C C . GLY A 1 83 ? 0.592 -22.473 -0.532 1.00 35.94 83 GLY A C 1
ATOM 655 O O . GLY A 1 83 ? 0.974 -21.414 -0.050 1.00 35.94 83 GLY A O 1
ATOM 656 N N . LYS A 1 84 ? -0.709 -22.766 -0.684 1.00 32.44 84 LYS A N 1
ATOM 657 C CA . LYS A 1 84 ? -1.783 -21.930 -0.118 1.00 32.44 84 LYS A CA 1
ATOM 658 C C . LYS A 1 84 ? -1.508 -21.755 1.384 1.00 32.44 84 LYS A C 1
ATOM 660 O O . LYS A 1 84 ? -1.651 -22.737 2.119 1.00 32.44 84 LYS A O 1
ATOM 665 N N . PRO A 1 85 ? -1.115 -20.566 1.878 1.00 36.03 85 PRO A N 1
ATOM 666 C CA . PRO A 1 85 ? -0.912 -20.400 3.305 1.00 36.03 85 PRO A CA 1
ATOM 667 C C . PRO A 1 85 ? -2.265 -20.598 3.990 1.00 36.03 85 PRO A C 1
ATOM 669 O O . PRO A 1 85 ? -3.263 -19.975 3.625 1.00 36.03 85 PRO A O 1
ATOM 672 N N . ARG A 1 86 ? -2.319 -21.531 4.946 1.00 32.44 86 ARG A N 1
ATOM 673 C CA . ARG A 1 86 ? -3.544 -21.863 5.675 1.00 32.44 86 ARG A CA 1
ATOM 674 C C . ARG A 1 86 ? -3.990 -20.639 6.480 1.00 32.44 86 ARG A C 1
ATOM 676 O O . ARG A 1 86 ? -3.293 -20.192 7.390 1.00 32.44 86 ARG A O 1
ATOM 683 N N . LEU A 1 87 ? -5.149 -20.114 6.095 1.00 42.09 87 LEU A N 1
ATOM 684 C CA . LEU A 1 87 ? -5.813 -18.939 6.645 1.00 42.09 87 LEU A CA 1
ATOM 685 C C . LEU A 1 87 ? -6.400 -19.267 8.016 1.00 42.09 87 LEU A C 1
ATOM 687 O O . LEU A 1 87 ? -7.406 -19.964 8.113 1.00 42.09 87 LEU A O 1
ATOM 691 N N . THR A 1 88 ? -5.789 -18.762 9.080 1.00 30.36 88 THR A N 1
ATOM 692 C CA . THR A 1 88 ? -6.409 -18.753 10.410 1.00 30.36 88 THR A CA 1
ATOM 693 C C . THR A 1 88 ? -6.092 -17.417 11.072 1.00 30.36 88 THR A C 1
ATOM 695 O O . THR A 1 88 ? -5.071 -17.295 11.747 1.00 30.36 88 THR A O 1
ATOM 698 N N . GLY A 1 89 ? -6.933 -16.410 10.816 1.00 33.41 89 GLY A N 1
ATOM 699 C CA . GLY A 1 89 ? -6.889 -15.105 11.481 1.00 33.41 89 GLY A CA 1
ATOM 700 C C . GLY A 1 89 ? -7.270 -13.948 10.558 1.00 33.41 89 GLY A C 1
ATOM 701 O O . GLY A 1 89 ? -6.402 -13.425 9.879 1.00 33.41 89 GLY A O 1
ATOM 702 N N . GLY A 1 90 ? -8.563 -13.600 10.547 1.00 38.12 90 GLY A N 1
ATOM 703 C CA . GLY A 1 90 ? -9.196 -12.354 10.076 1.00 38.12 90 GLY A CA 1
ATOM 704 C C . GLY A 1 90 ? -8.524 -11.520 8.975 1.00 38.12 90 GLY A C 1
ATOM 705 O O . GLY A 1 90 ? -7.462 -10.940 9.172 1.00 38.12 90 GLY A O 1
ATOM 706 N N . GLU A 1 91 ? -9.243 -11.349 7.867 1.00 46.91 91 GLU A N 1
ATOM 707 C CA . GLU A 1 91 ? -8.950 -10.492 6.709 1.00 46.91 91 GLU A CA 1
ATOM 708 C C . GLU A 1 91 ? -8.772 -8.989 7.052 1.00 46.91 91 GLU A C 1
ATOM 710 O O . GLU A 1 91 ? -9.602 -8.155 6.686 1.00 46.91 91 GLU A O 1
ATOM 715 N N . LEU A 1 92 ? -7.733 -8.602 7.800 1.00 52.09 92 LEU A N 1
ATOM 716 C CA . LEU A 1 92 ? -7.746 -7.311 8.499 1.00 52.09 92 LEU A CA 1
ATOM 717 C C . LEU A 1 92 ? -6.785 -6.253 7.944 1.00 52.09 92 LEU A C 1
ATOM 719 O O . LEU A 1 92 ? -5.674 -6.102 8.435 1.00 52.09 92 LEU A O 1
ATOM 723 N N . HIS A 1 93 ? -7.233 -5.479 6.959 1.00 72.44 93 HIS A N 1
ATOM 724 C CA . HIS A 1 93 ? -6.552 -4.272 6.467 1.00 72.44 93 HIS A CA 1
ATOM 725 C C . HIS A 1 93 ? -6.527 -3.167 7.547 1.00 72.44 93 HIS A C 1
ATOM 727 O O . HIS A 1 93 ? -7.575 -2.895 8.124 1.00 72.44 93 HIS A O 1
ATOM 733 N N . ILE A 1 94 ? -5.395 -2.475 7.790 1.00 80.81 94 ILE A N 1
ATOM 734 C CA . ILE A 1 94 ? -5.272 -1.459 8.872 1.00 80.81 94 ILE A CA 1
ATOM 735 C C . ILE A 1 94 ? -6.334 -0.364 8.725 1.00 80.81 94 ILE A C 1
ATOM 737 O O . ILE A 1 94 ? -7.121 -0.135 9.636 1.00 80.81 94 ILE A O 1
ATOM 741 N N . GLY A 1 95 ? -6.413 0.250 7.540 1.00 85.88 95 GLY A N 1
ATOM 742 C CA . GLY A 1 95 ? -7.450 1.233 7.220 1.00 85.88 95 GLY A CA 1
ATOM 743 C C . GLY A 1 95 ? -8.879 0.722 7.443 1.00 85.88 95 GLY A C 1
ATOM 744 O O . GLY A 1 95 ? -9.653 1.358 8.146 1.00 85.88 95 GLY A O 1
ATOM 745 N N . ARG A 1 96 ? -9.225 -0.466 6.926 1.00 85.19 96 ARG A N 1
ATOM 746 C CA . ARG A 1 96 ? -10.544 -1.083 7.156 1.00 85.19 96 ARG A CA 1
ATOM 747 C C . ARG A 1 96 ? -10.816 -1.372 8.630 1.00 85.19 96 ARG A C 1
ATOM 749 O O . ARG A 1 96 ? -11.945 -1.209 9.070 1.00 85.19 96 ARG A O 1
ATOM 756 N N . HIS A 1 97 ? -9.807 -1.809 9.379 1.00 82.75 97 HIS A N 1
ATOM 757 C CA . HIS A 1 97 ? -9.912 -2.070 10.813 1.00 82.75 97 HIS A CA 1
ATOM 758 C C . HIS A 1 97 ? -10.222 -0.792 11.571 1.00 82.75 97 HIS A C 1
ATOM 760 O O . HIS A 1 97 ? -11.199 -0.760 12.307 1.00 82.75 97 HIS A O 1
ATOM 766 N N . ILE A 1 98 ? -9.462 0.275 11.312 1.00 86.88 98 ILE A N 1
ATOM 767 C CA . ILE A 1 98 ? -9.726 1.609 11.856 1.00 86.88 98 ILE A CA 1
ATOM 768 C C . ILE A 1 98 ? -11.162 2.038 11.525 1.00 86.88 98 ILE A C 1
ATOM 770 O O . ILE A 1 98 ? -11.931 2.360 12.428 1.00 86.88 98 ILE A O 1
ATOM 774 N N . LEU A 1 99 ? -11.554 1.967 10.250 1.00 88.88 99 LEU A N 1
ATOM 775 C CA . LEU A 1 99 ? -12.881 2.370 9.779 1.00 88.88 99 LEU A CA 1
ATOM 776 C C . LEU A 1 99 ? -14.019 1.582 10.434 1.00 88.88 99 LEU A C 1
ATOM 778 O O . LEU A 1 99 ? -14.992 2.170 10.911 1.00 88.88 99 LEU A O 1
ATOM 782 N N . ALA A 1 100 ? -13.886 0.261 10.511 1.00 85.94 100 ALA A N 1
ATOM 783 C CA . ALA A 1 100 ? -14.890 -0.601 11.116 1.00 85.94 100 ALA A CA 1
ATOM 784 C C . ALA A 1 100 ? -14.988 -0.390 12.633 1.00 85.94 100 ALA A C 1
ATOM 786 O O . ALA A 1 100 ? -16.091 -0.336 13.173 1.00 85.94 100 ALA A O 1
ATOM 787 N N . LYS A 1 101 ? -13.849 -0.269 13.323 1.00 85.38 101 LYS A N 1
ATOM 788 C CA . LYS A 1 101 ? -13.784 -0.199 14.786 1.00 85.38 101 LYS A CA 1
ATOM 789 C C . LYS A 1 101 ? -14.153 1.165 15.346 1.00 85.38 101 LYS A C 1
ATOM 791 O O . LYS A 1 101 ? -14.887 1.225 16.327 1.00 85.38 101 LYS A O 1
ATOM 796 N N . ARG A 1 102 ? -13.699 2.241 14.704 1.00 86.88 102 ARG A N 1
ATOM 797 C CA . ARG A 1 102 ? -13.897 3.613 15.191 1.00 86.88 102 ARG A CA 1
ATOM 798 C C . ARG A 1 102 ? -15.127 4.297 14.628 1.00 86.88 102 ARG A C 1
ATOM 800 O O . ARG A 1 102 ? -15.686 5.165 15.283 1.00 86.88 102 ARG A O 1
ATOM 807 N N . PHE A 1 103 ? -15.564 3.903 13.436 1.00 88.62 103 PHE A N 1
ATOM 808 C CA . PHE A 1 103 ? -16.606 4.641 12.723 1.00 88.62 103 PHE A CA 1
ATOM 809 C C . PHE A 1 103 ? -17.774 3.770 12.268 1.00 88.62 103 PHE A C 1
ATOM 811 O O . PHE A 1 103 ? -18.667 4.287 11.602 1.00 88.62 103 PHE A O 1
ATOM 818 N N . ALA A 1 104 ? -17.759 2.463 12.571 1.00 87.00 104 ALA A N 1
ATOM 819 C CA . ALA A 1 104 ? -18.702 1.487 12.018 1.00 87.00 104 ALA A CA 1
ATOM 820 C C . ALA A 1 104 ? -18.832 1.580 10.483 1.00 87.00 104 ALA A C 1
ATOM 822 O O . ALA A 1 104 ? -19.877 1.262 9.918 1.00 87.00 104 ALA A O 1
ATOM 823 N N . TYR A 1 105 ? -17.774 2.031 9.801 1.00 85.44 105 TYR A N 1
ATOM 824 C CA . TYR A 1 105 ? -17.817 2.328 8.377 1.00 85.44 105 TYR A CA 1
ATOM 825 C C . TYR A 1 105 ? -17.546 1.051 7.561 1.00 85.44 105 TYR A C 1
ATOM 827 O O . TYR A 1 105 ? -16.475 0.445 7.708 1.00 85.44 105 TYR A O 1
ATOM 835 N N . PRO A 1 106 ? -18.483 0.614 6.699 1.00 80.81 106 PRO A N 1
ATOM 836 C CA . PRO A 1 106 ? -18.364 -0.637 5.963 1.00 80.81 106 PRO A CA 1
ATOM 837 C C . PRO A 1 106 ? -17.543 -0.447 4.680 1.00 80.81 106 PRO A C 1
ATOM 839 O O . PRO A 1 106 ? -18.089 -0.393 3.585 1.00 80.81 106 PRO A O 1
ATOM 842 N N . ALA A 1 107 ? -16.218 -0.364 4.799 1.00 80.69 107 ALA A N 1
ATOM 843 C CA . ALA A 1 107 ? -15.346 -0.330 3.625 1.00 80.69 107 ALA A CA 1
ATOM 844 C C . ALA A 1 107 ? -15.156 -1.745 3.046 1.00 80.69 107 ALA A C 1
ATOM 846 O O . ALA A 1 107 ? -14.533 -2.608 3.677 1.00 80.69 107 ALA A O 1
ATOM 847 N N . THR A 1 108 ? -15.701 -1.991 1.855 1.00 73.44 108 THR A N 1
ATOM 848 C CA . THR A 1 108 ? -15.648 -3.294 1.175 1.00 73.44 108 THR A CA 1
ATOM 849 C C . THR A 1 108 ? -14.435 -3.438 0.267 1.00 73.44 108 THR A C 1
ATOM 851 O O . THR A 1 108 ? -13.804 -4.498 0.284 1.00 73.44 108 THR A O 1
ATOM 854 N N . GLU A 1 109 ? -14.060 -2.372 -0.445 1.00 74.62 109 GLU A N 1
ATOM 855 C CA . GLU A 1 109 ? -12.942 -2.360 -1.390 1.00 74.62 109 GLU A CA 1
ATOM 856 C C . GLU A 1 109 ? -11.836 -1.374 -0.998 1.00 74.62 109 GLU A C 1
ATOM 858 O O . GLU A 1 109 ? -12.016 -0.485 -0.169 1.00 74.62 109 GLU A O 1
ATOM 863 N N . TYR A 1 110 ? -10.662 -1.496 -1.623 1.00 73.44 110 TYR A N 1
ATOM 864 C CA . TYR A 1 110 ? -9.519 -0.624 -1.326 1.00 73.44 110 TYR A CA 1
ATOM 865 C C . TYR A 1 110 ? -9.787 0.852 -1.608 1.00 73.44 110 TYR A C 1
ATOM 867 O O . TYR A 1 110 ? -9.355 1.716 -0.844 1.00 73.44 110 TYR A O 1
ATOM 875 N N . LYS A 1 111 ? -10.531 1.145 -2.679 1.00 75.62 111 LYS A N 1
ATOM 876 C CA . LYS A 1 111 ? -10.917 2.518 -3.015 1.00 75.62 111 LYS A CA 1
ATOM 877 C C . LYS A 1 111 ? -11.844 3.109 -1.946 1.00 75.62 111 LYS A C 1
ATOM 879 O O . LYS A 1 111 ? -11.661 4.268 -1.577 1.00 75.62 111 LYS A O 1
ATOM 884 N N . ASP A 1 112 ? -12.746 2.298 -1.391 1.00 84.12 112 ASP A N 1
ATOM 885 C CA . ASP A 1 112 ? -13.639 2.702 -0.297 1.00 84.12 112 ASP A CA 1
ATOM 886 C C . ASP A 1 112 ? -12.874 2.956 1.001 1.00 84.12 112 ASP A C 1
ATOM 888 O O . ASP A 1 112 ? -13.233 3.847 1.765 1.00 84.12 112 ASP A O 1
ATOM 892 N N . ILE A 1 113 ? -11.802 2.197 1.257 1.00 88.12 113 ILE A N 1
ATOM 893 C CA . ILE A 1 113 ? -10.959 2.403 2.439 1.00 88.12 113 ILE A CA 1
ATOM 894 C C . ILE A 1 113 ? -10.260 3.758 2.360 1.00 88.12 113 ILE A C 1
ATOM 896 O O . ILE A 1 113 ? -10.319 4.525 3.316 1.00 88.12 113 ILE A O 1
ATOM 900 N N . ALA A 1 114 ? -9.624 4.073 1.231 1.00 90.00 114 ALA A N 1
ATOM 901 C CA . ALA A 1 114 ? -8.946 5.353 1.057 1.00 90.00 114 ALA A CA 1
ATOM 902 C C . ALA A 1 114 ? -9.916 6.536 1.203 1.00 90.00 114 ALA A C 1
ATOM 904 O O . ALA A 1 114 ? -9.613 7.494 1.913 1.00 90.00 114 ALA A O 1
ATOM 905 N N . LYS A 1 115 ? -11.108 6.429 0.597 1.00 90.56 115 LYS A N 1
ATOM 906 C CA . LYS A 1 115 ? -12.174 7.423 0.750 1.00 90.56 115 LYS A CA 1
ATOM 907 C C . LYS A 1 115 ? -12.612 7.553 2.208 1.00 90.56 115 LYS A C 1
ATOM 909 O O . LYS A 1 115 ? -12.574 8.646 2.755 1.00 90.56 115 LYS A O 1
ATOM 914 N N . GLY A 1 116 ? -12.954 6.442 2.858 1.00 92.44 116 GLY A N 1
ATOM 915 C CA . GLY A 1 116 ? -13.400 6.446 4.247 1.00 92.44 116 GLY A CA 1
ATOM 916 C C . GLY A 1 116 ? -12.361 7.047 5.193 1.00 92.44 116 GLY A C 1
ATOM 917 O O . GLY A 1 116 ? -12.716 7.799 6.093 1.00 92.44 116 GLY A O 1
ATOM 918 N N . LEU A 1 117 ? -11.072 6.762 4.991 1.00 92.56 117 LEU A N 1
ATOM 919 C CA . LEU A 1 117 ? -9.998 7.349 5.797 1.00 92.56 117 LEU A CA 1
ATOM 920 C C . LEU A 1 117 ? -9.888 8.865 5.598 1.00 92.56 117 LEU A C 1
ATOM 922 O O . LEU A 1 117 ? -9.607 9.580 6.561 1.00 92.56 117 LEU A O 1
ATOM 926 N N . SER A 1 118 ? -10.127 9.357 4.381 1.00 94.75 118 SER A N 1
ATOM 927 C CA . SER A 1 118 ? -10.128 10.794 4.108 1.00 94.75 118 SER A CA 1
ATOM 928 C C . SER A 1 118 ? -11.361 11.497 4.667 1.00 94.75 118 SER A C 1
ATOM 930 O O . SER A 1 118 ? -11.223 12.492 5.374 1.00 94.75 118 SER A O 1
ATOM 932 N N . ASP A 1 119 ? -12.548 10.912 4.483 1.00 94.81 119 ASP A N 1
ATOM 933 C CA . ASP A 1 119 ? -13.821 11.418 5.016 1.00 94.81 119 ASP A CA 1
ATOM 934 C C . ASP A 1 119 ? -13.796 11.558 6.553 1.00 94.81 119 ASP A C 1
ATOM 936 O O . ASP A 1 119 ? -14.549 12.343 7.130 1.00 94.81 119 ASP A O 1
ATOM 940 N N . LYS A 1 120 ? -12.949 10.777 7.239 1.00 94.69 120 LYS A N 1
ATOM 941 C CA . LYS A 1 120 ? -12.750 10.828 8.699 1.00 94.69 120 LYS A CA 1
ATOM 942 C C . LYS A 1 120 ? -11.546 11.665 9.137 1.00 94.69 120 LYS A C 1
ATOM 944 O O . LYS A 1 120 ? -11.238 11.686 10.325 1.00 94.69 120 LYS A O 1
ATOM 949 N N . GLY A 1 121 ? -10.869 12.340 8.210 1.00 93.94 121 GLY A N 1
ATOM 950 C CA . GLY A 1 121 ? -9.728 13.211 8.500 1.00 93.94 121 GLY A CA 1
ATOM 951 C C . GLY A 1 121 ? -8.452 12.475 8.917 1.00 93.94 121 GLY A C 1
ATOM 952 O O . GLY A 1 121 ? -7.543 13.097 9.457 1.00 93.94 121 GLY A O 1
ATOM 953 N N . ILE A 1 122 ? -8.363 11.161 8.685 1.00 94.12 122 ILE A N 1
ATOM 954 C CA . ILE A 1 122 ? -7.169 10.360 9.007 1.00 94.12 122 ILE A CA 1
ATOM 955 C C . ILE A 1 122 ? -6.092 10.573 7.942 1.00 94.12 122 ILE A C 1
ATOM 957 O O . ILE A 1 122 ? -4.902 10.661 8.248 1.00 94.12 122 ILE A O 1
ATOM 961 N N . LEU A 1 123 ? -6.525 10.659 6.683 1.00 94.44 123 LEU A N 1
ATOM 962 C CA . LEU A 1 123 ? -5.680 10.961 5.536 1.00 94.44 123 LEU A CA 1
ATOM 963 C C . LEU A 1 123 ? -6.132 12.261 4.882 1.00 94.44 123 LEU A C 1
ATOM 965 O O . LEU A 1 123 ? -7.328 12.489 4.694 1.00 94.44 123 LEU A O 1
ATOM 969 N N . VAL A 1 124 ? -5.176 13.089 4.472 1.00 96.06 124 VAL A N 1
ATOM 970 C CA . VAL A 1 124 ? -5.496 14.223 3.595 1.00 96.06 124 VAL A CA 1
ATOM 971 C C . VAL A 1 124 ? -5.761 13.720 2.174 1.00 96.06 124 VAL A C 1
ATOM 973 O O . VAL A 1 124 ? -5.315 12.632 1.805 1.00 96.06 124 VAL A O 1
ATOM 976 N N . GLU A 1 125 ? -6.446 14.516 1.351 1.00 93.31 125 GLU A N 1
ATOM 977 C CA . GLU A 1 125 ? -6.875 14.095 0.005 1.00 93.31 125 GLU A CA 1
ATOM 978 C C . GLU A 1 125 ? -5.718 13.537 -0.840 1.00 93.31 125 GLU A C 1
ATOM 980 O O . GLU A 1 125 ? -5.842 12.469 -1.435 1.00 93.31 125 GLU A O 1
ATOM 985 N N . LYS A 1 126 ? -4.548 14.192 -0.808 1.00 93.62 126 LYS A N 1
ATOM 986 C CA . LYS A 1 126 ? -3.341 13.748 -1.529 1.00 93.62 126 LYS A CA 1
ATOM 987 C C . LYS A 1 126 ? -2.890 12.337 -1.124 1.00 93.62 126 LYS A C 1
ATOM 989 O O . LYS A 1 126 ? -2.467 11.545 -1.963 1.00 93.62 126 LYS A O 1
ATOM 994 N N . GLU A 1 127 ? -2.981 12.007 0.159 1.00 93.19 127 GLU A N 1
ATOM 995 C CA . GLU A 1 127 ? -2.587 10.700 0.696 1.00 93.19 127 GLU A CA 1
ATOM 996 C C . GLU A 1 127 ? -3.620 9.628 0.355 1.00 93.19 127 GLU A C 1
ATOM 998 O O . GLU A 1 127 ? -3.264 8.511 -0.013 1.00 93.19 127 GLU A O 1
ATOM 1003 N N . ALA A 1 128 ? -4.907 9.975 0.424 1.00 91.88 128 ALA A N 1
ATOM 1004 C CA . ALA A 1 128 ? -5.987 9.095 0.000 1.00 91.88 128 ALA A CA 1
ATOM 1005 C C . ALA A 1 128 ? -5.950 8.831 -1.515 1.00 91.88 128 ALA A C 1
ATOM 1007 O O . ALA A 1 128 ? -6.293 7.740 -1.973 1.00 91.88 128 ALA A O 1
ATOM 1008 N N . GLU A 1 129 ? -5.531 9.807 -2.319 1.00 91.69 129 GLU A N 1
ATOM 1009 C CA . GLU A 1 129 ? -5.308 9.634 -3.754 1.00 91.69 129 GLU A CA 1
ATOM 1010 C C . GLU A 1 129 ? -4.117 8.706 -4.037 1.00 91.69 129 GLU A C 1
ATOM 1012 O O . GLU A 1 129 ? -4.264 7.752 -4.805 1.00 91.69 129 GLU A O 1
ATOM 1017 N N . SER A 1 130 ? -2.974 8.920 -3.374 1.00 90.69 130 SER A N 1
ATOM 1018 C CA . SER A 1 130 ? -1.818 8.008 -3.445 1.00 90.69 130 SER A CA 1
ATOM 1019 C C . SER A 1 130 ? -2.222 6.581 -3.047 1.00 90.69 130 SER A C 1
ATOM 1021 O O . SER A 1 130 ? -1.983 5.627 -3.792 1.00 90.69 130 SER A O 1
ATOM 1023 N N . MET A 1 131 ? -2.972 6.427 -1.950 1.00 88.88 131 MET A N 1
ATOM 1024 C CA . MET A 1 131 ? -3.503 5.136 -1.515 1.00 88.88 131 MET A CA 1
ATOM 1025 C C . MET A 1 131 ? -4.375 4.464 -2.588 1.00 88.88 131 MET A C 1
ATOM 1027 O O . MET A 1 131 ? -4.232 3.266 -2.843 1.00 88.88 131 MET A O 1
ATOM 1031 N N . ARG A 1 132 ? -5.263 5.222 -3.249 1.00 88.50 132 ARG A N 1
ATOM 1032 C CA . ARG A 1 132 ? -6.107 4.718 -4.349 1.00 88.50 132 ARG A CA 1
ATOM 1033 C C . ARG A 1 132 ? -5.276 4.269 -5.547 1.00 88.50 132 ARG A C 1
ATOM 1035 O O . ARG A 1 132 ? -5.558 3.205 -6.103 1.00 88.50 132 ARG A O 1
ATOM 1042 N N . LYS A 1 133 ? -4.269 5.055 -5.938 1.00 89.44 133 LYS A N 1
ATOM 1043 C CA . LYS A 1 133 ? -3.358 4.736 -7.047 1.00 89.44 133 LYS A CA 1
ATOM 1044 C C . LYS A 1 133 ? -2.596 3.442 -6.772 1.00 89.44 133 LYS A C 1
ATOM 1046 O O . LYS A 1 133 ? -2.637 2.534 -7.601 1.00 89.44 133 LYS A O 1
ATOM 1051 N N . MET A 1 134 ? -2.016 3.297 -5.580 1.00 87.31 134 MET A N 1
ATOM 1052 C CA . MET A 1 134 ? -1.298 2.079 -5.188 1.00 87.31 134 MET A CA 1
ATOM 1053 C C . MET A 1 134 ? -2.207 0.851 -5.112 1.00 87.31 134 MET A C 1
ATOM 1055 O O . MET A 1 134 ? -1.836 -0.223 -5.583 1.00 87.31 134 MET A O 1
ATOM 1059 N N . ALA A 1 135 ? -3.428 0.994 -4.591 1.00 84.12 135 ALA A N 1
ATOM 1060 C CA . ALA A 1 135 ? -4.403 -0.092 -4.602 1.00 84.12 135 ALA A CA 1
ATOM 1061 C C . ALA A 1 135 ? -4.789 -0.522 -6.031 1.00 84.12 135 ALA A C 1
ATOM 1063 O O . ALA A 1 135 ? -4.932 -1.715 -6.309 1.00 84.12 135 ALA A O 1
ATOM 1064 N N . GLY A 1 136 ? -4.934 0.442 -6.946 1.00 85.38 136 GLY A N 1
ATOM 1065 C CA . GLY A 1 136 ? -5.155 0.183 -8.368 1.00 85.38 136 GLY A CA 1
ATOM 1066 C C . GLY A 1 136 ? -3.981 -0.558 -9.008 1.00 85.38 136 GLY A C 1
ATOM 1067 O O . GLY A 1 136 ? -4.189 -1.571 -9.675 1.00 85.38 136 GLY A O 1
ATOM 1068 N N . TYR A 1 137 ? -2.755 -0.108 -8.738 1.00 88.00 137 TYR A N 1
ATOM 1069 C CA . TYR A 1 137 ? -1.543 -0.749 -9.238 1.00 88.00 137 TYR A CA 1
ATOM 1070 C C . TYR A 1 137 ? -1.399 -2.182 -8.713 1.00 88.00 137 TYR A C 1
ATOM 1072 O O . TYR A 1 137 ? -1.210 -3.109 -9.493 1.00 88.00 137 TYR A O 1
ATOM 1080 N N . ARG A 1 138 ? -1.632 -2.413 -7.413 1.00 84.44 138 ARG A N 1
ATOM 1081 C CA . ARG A 1 138 ? -1.660 -3.760 -6.820 1.00 84.44 138 ARG A CA 1
ATOM 1082 C C . ARG A 1 138 ? -2.662 -4.678 -7.519 1.00 84.44 138 ARG A C 1
ATOM 1084 O O . ARG A 1 138 ? -2.378 -5.857 -7.709 1.00 84.44 138 ARG A O 1
ATOM 1091 N N . ASN A 1 139 ? -3.839 -4.172 -7.887 1.00 84.00 139 ASN A N 1
ATOM 1092 C CA . ASN A 1 139 ? -4.825 -4.966 -8.622 1.00 84.00 139 ASN A CA 1
ATOM 1093 C C . ASN A 1 139 ? -4.346 -5.296 -10.041 1.00 84.00 139 ASN A C 1
ATOM 1095 O O . ASN A 1 139 ? -4.529 -6.430 -10.482 1.00 84.00 139 ASN A O 1
ATOM 1099 N N . ARG A 1 140 ? -3.675 -4.357 -10.719 1.00 88.44 140 ARG A N 1
ATOM 1100 C CA . ARG A 1 140 ? -3.013 -4.624 -12.005 1.00 88.44 140 ARG A CA 1
ATOM 1101 C C . ARG A 1 140 ? -1.933 -5.693 -11.875 1.00 88.44 140 ARG A C 1
ATOM 1103 O O . ARG A 1 140 ? -1.953 -6.638 -12.650 1.00 88.44 140 ARG A O 1
ATOM 1110 N N . MET A 1 141 ? -1.101 -5.644 -10.834 1.00 84.75 141 MET A N 1
ATOM 1111 C CA . MET A 1 141 ? -0.061 -6.657 -10.587 1.00 84.75 141 MET A CA 1
ATOM 1112 C C . MET A 1 141 ? -0.609 -8.075 -10.383 1.00 84.75 141 MET A C 1
ATOM 1114 O O . MET A 1 141 ? 0.123 -9.046 -10.540 1.00 84.75 141 MET A O 1
ATOM 1118 N N . VAL A 1 142 ? -1.881 -8.220 -10.006 1.00 80.75 142 VAL A N 1
ATOM 1119 C CA . VAL A 1 142 ? -2.515 -9.532 -9.810 1.00 80.75 142 VAL A CA 1
ATOM 1120 C C . VAL A 1 142 ? -3.289 -9.980 -11.049 1.00 80.75 142 VAL A C 1
ATOM 1122 O O . VAL A 1 142 ? -3.214 -11.146 -11.424 1.00 80.75 142 VAL A O 1
ATOM 1125 N N . HIS A 1 143 ? -4.049 -9.079 -11.672 1.00 78.94 143 HIS A N 1
ATOM 1126 C CA . HIS A 1 143 ? -5.004 -9.438 -12.726 1.00 78.94 143 HIS A CA 1
ATOM 1127 C C . HIS A 1 143 ? -4.494 -9.166 -14.145 1.00 78.94 143 HIS A C 1
ATOM 1129 O O . HIS A 1 143 ? -4.896 -9.852 -15.078 1.00 78.94 143 HIS A O 1
ATOM 1135 N N . PHE A 1 144 ? -3.584 -8.208 -14.295 1.00 86.44 144 PHE A N 1
ATOM 1136 C CA . PHE A 1 144 ? -3.092 -7.689 -15.571 1.00 86.44 144 PHE A CA 1
ATOM 1137 C C . PHE A 1 144 ? -1.557 -7.651 -15.581 1.00 86.44 144 PHE A C 1
ATOM 1139 O O . PHE A 1 144 ? -0.953 -6.753 -16.152 1.00 86.44 144 PHE A O 1
ATOM 1146 N N . TYR A 1 145 ? -0.907 -8.617 -14.917 1.00 82.38 145 TYR A N 1
ATOM 1147 C CA . TYR A 1 145 ? 0.557 -8.642 -14.767 1.00 82.38 145 TYR A CA 1
ATOM 1148 C C . TYR A 1 145 ? 1.290 -8.645 -16.118 1.00 82.38 145 TYR A C 1
ATOM 1150 O O . TYR A 1 145 ? 2.367 -8.080 -16.237 1.00 82.38 145 TYR A O 1
ATOM 1158 N N . HIS A 1 146 ? 0.679 -9.237 -17.147 1.00 85.81 146 HIS A N 1
ATOM 1159 C CA . HIS A 1 146 ? 1.204 -9.279 -18.511 1.00 85.81 146 HIS A CA 1
ATOM 1160 C C . HIS A 1 146 ? 1.195 -7.912 -19.217 1.00 85.81 146 HIS A C 1
ATOM 1162 O O . HIS A 1 146 ? 1.858 -7.762 -20.237 1.00 85.81 146 HIS A O 1
ATOM 1168 N N . GLU A 1 147 ? 0.454 -6.932 -18.694 1.00 90.62 147 GLU A N 1
ATOM 1169 C CA . GLU A 1 147 ? 0.404 -5.561 -19.213 1.00 90.62 147 GLU A CA 1
ATOM 1170 C C . GLU A 1 147 ? 1.381 -4.620 -18.493 1.00 90.62 147 GLU A C 1
ATOM 1172 O O . GLU A 1 147 ? 1.562 -3.486 -18.929 1.00 90.62 147 GLU A O 1
ATOM 1177 N N . ILE A 1 148 ? 1.985 -5.049 -17.379 1.00 91.31 148 ILE A N 1
ATOM 1178 C CA . ILE A 1 148 ? 2.944 -4.231 -16.629 1.00 91.31 148 ILE A CA 1
ATOM 1179 C C . ILE A 1 148 ? 4.311 -4.369 -17.284 1.00 91.31 148 ILE A C 1
ATOM 1181 O O . ILE A 1 148 ? 4.886 -5.459 -17.314 1.00 91.31 148 ILE A O 1
ATOM 1185 N N . THR A 1 149 ? 4.846 -3.261 -17.792 1.00 94.31 149 THR A N 1
ATOM 1186 C CA . THR A 1 149 ? 6.172 -3.275 -18.412 1.00 94.31 149 THR A CA 1
ATOM 1187 C C . THR A 1 149 ? 7.280 -3.159 -17.360 1.00 94.31 149 THR A C 1
ATOM 1189 O O . THR A 1 149 ? 7.069 -2.576 -16.290 1.00 94.31 149 THR A O 1
ATOM 1192 N N . PRO A 1 150 ? 8.489 -3.677 -17.638 1.00 92.38 150 PRO A N 1
ATOM 1193 C CA . PRO A 1 150 ? 9.642 -3.470 -16.767 1.00 92.38 150 PRO A CA 1
ATOM 1194 C C . PRO A 1 150 ? 9.972 -1.987 -16.538 1.00 92.38 150 PRO A C 1
ATOM 1196 O O . PRO A 1 150 ? 10.409 -1.623 -15.450 1.00 92.38 150 PRO A O 1
ATOM 1199 N N . GLU A 1 151 ? 9.740 -1.122 -17.529 1.00 93.62 151 GLU A N 1
ATOM 1200 C CA . GLU A 1 151 ? 9.940 0.327 -17.419 1.00 93.62 151 GLU A CA 1
ATOM 1201 C C . GLU A 1 151 ? 8.936 0.969 -16.463 1.00 93.62 151 GLU A C 1
ATOM 1203 O O . GLU A 1 151 ? 9.328 1.776 -15.624 1.00 93.62 151 GLU A O 1
ATOM 1208 N N . GLU A 1 152 ? 7.659 0.592 -16.561 1.00 94.12 152 GLU A N 1
ATOM 1209 C CA . GLU A 1 152 ? 6.627 1.051 -15.632 1.00 94.12 152 GLU A CA 1
ATOM 1210 C C . GLU A 1 152 ? 6.949 0.589 -14.204 1.00 94.12 152 GLU A C 1
ATOM 1212 O O . GLU A 1 152 ? 6.914 1.380 -13.260 1.00 94.12 152 GLU A O 1
ATOM 1217 N N . LEU A 1 153 ? 7.316 -0.686 -14.042 1.00 92.12 153 LEU A N 1
ATOM 1218 C CA . LEU A 1 153 ? 7.700 -1.243 -12.748 1.00 92.12 153 LEU A CA 1
ATOM 1219 C C . LEU A 1 153 ? 8.890 -0.490 -12.144 1.00 92.12 153 LEU A C 1
ATOM 1221 O O . LEU A 1 153 ? 8.866 -0.164 -10.959 1.00 92.12 153 LEU A O 1
ATOM 1225 N N . HIS A 1 154 ? 9.905 -0.197 -12.957 1.00 92.62 154 HIS A N 1
ATOM 1226 C CA . HIS A 1 154 ? 11.085 0.568 -12.562 1.00 92.62 154 HIS A CA 1
ATOM 1227 C C . HIS A 1 154 ? 10.715 1.950 -12.011 1.00 92.62 154 HIS A C 1
ATOM 1229 O O . HIS A 1 154 ? 11.143 2.307 -10.913 1.00 92.62 154 HIS A O 1
ATOM 1235 N N . GLU A 1 155 ? 9.862 2.688 -12.721 1.00 91.81 155 GLU A N 1
ATOM 1236 C CA . GLU A 1 155 ? 9.409 4.022 -12.311 1.00 91.81 155 GLU A CA 1
ATOM 1237 C C . GLU A 1 155 ? 8.619 3.984 -10.999 1.00 91.81 155 GLU A C 1
ATOM 1239 O O . GLU A 1 155 ? 8.874 4.780 -10.091 1.00 91.81 155 GLU A O 1
ATOM 1244 N N . ILE A 1 156 ? 7.710 3.017 -10.844 1.00 90.88 156 ILE A N 1
ATOM 1245 C CA . ILE A 1 156 ? 6.974 2.826 -9.587 1.00 90.88 156 ILE A CA 1
ATOM 1246 C C . ILE A 1 156 ? 7.928 2.504 -8.437 1.00 90.88 156 ILE A C 1
ATOM 1248 O O . ILE A 1 156 ? 7.809 3.081 -7.350 1.00 90.88 156 ILE A O 1
ATOM 1252 N N . CYS A 1 157 ? 8.882 1.603 -8.676 1.00 88.81 157 CYS A N 1
ATOM 1253 C CA . CYS A 1 157 ? 9.867 1.204 -7.684 1.00 88.81 157 CYS A CA 1
ATOM 1254 C C . CYS A 1 157 ? 10.743 2.383 -7.229 1.00 88.81 157 CYS A C 1
ATOM 1256 O O . CYS A 1 157 ? 11.039 2.497 -6.040 1.00 88.81 157 CYS A O 1
ATOM 1258 N N . LEU A 1 158 ? 11.101 3.282 -8.147 1.00 87.88 158 LEU A N 1
ATOM 1259 C CA . LEU A 1 158 ? 11.977 4.414 -7.868 1.00 87.88 158 LEU A CA 1
ATOM 1260 C C . LEU A 1 158 ? 11.258 5.571 -7.159 1.00 87.88 158 LEU A C 1
ATOM 1262 O O . LEU A 1 158 ? 11.805 6.161 -6.228 1.00 87.88 158 LEU A O 1
ATOM 1266 N N . TYR A 1 159 ? 10.028 5.892 -7.571 1.00 88.94 159 TYR A N 1
ATOM 1267 C CA . TYR A 1 159 ? 9.363 7.127 -7.139 1.00 88.94 159 TYR A CA 1
ATOM 1268 C C . TYR A 1 159 ? 8.262 6.932 -6.095 1.00 88.94 159 TYR A C 1
ATOM 1270 O O . TYR A 1 159 ? 8.002 7.851 -5.318 1.00 88.94 159 TYR A O 1
ATOM 1278 N N . HIS A 1 160 ? 7.636 5.754 -6.024 1.00 89.12 160 HIS A N 1
ATOM 1279 C CA . HIS A 1 160 ? 6.401 5.576 -5.247 1.00 89.12 160 HIS A CA 1
ATOM 1280 C C . HIS A 1 160 ? 6.511 4.570 -4.096 1.00 89.12 160 HIS A C 1
ATOM 1282 O O . HIS A 1 160 ? 5.640 4.526 -3.230 1.00 89.12 160 HIS A O 1
ATOM 1288 N N . VAL A 1 161 ? 7.594 3.795 -4.002 1.00 86.81 161 VAL A N 1
ATOM 1289 C CA . VAL A 1 161 ? 7.752 2.779 -2.939 1.00 86.81 161 VAL A CA 1
ATOM 1290 C C . VAL A 1 161 ? 7.751 3.386 -1.536 1.00 86.81 161 VAL A C 1
ATOM 1292 O O . VAL A 1 161 ? 7.189 2.802 -0.608 1.00 86.81 161 VAL A O 1
ATOM 1295 N N . ASN A 1 162 ? 8.320 4.582 -1.372 1.00 88.69 162 ASN A N 1
ATOM 1296 C CA . ASN A 1 162 ? 8.332 5.266 -0.078 1.00 88.69 162 ASN A CA 1
ATOM 1297 C C . ASN A 1 162 ? 6.922 5.682 0.381 1.00 88.69 162 ASN A C 1
ATOM 1299 O O . ASN A 1 162 ? 6.685 5.781 1.585 1.00 88.69 162 ASN A O 1
ATOM 1303 N N . GLU A 1 163 ? 5.972 5.867 -0.543 1.00 90.06 163 GLU A N 1
ATOM 1304 C CA . GLU A 1 163 ? 4.580 6.190 -0.207 1.00 90.06 163 GLU A CA 1
ATOM 1305 C C . GLU A 1 163 ? 3.904 5.035 0.551 1.00 90.06 163 GLU A C 1
ATOM 1307 O O . GLU A 1 163 ? 3.116 5.277 1.466 1.00 90.06 163 GLU A O 1
ATOM 1312 N N . ILE A 1 164 ? 4.261 3.779 0.241 1.00 88.00 164 ILE A N 1
ATOM 1313 C CA . ILE A 1 164 ? 3.742 2.586 0.931 1.00 88.00 164 ILE A CA 1
ATOM 1314 C C . ILE A 1 164 ? 4.115 2.631 2.417 1.00 88.00 164 ILE A C 1
ATOM 1316 O O . ILE A 1 164 ? 3.252 2.461 3.282 1.00 88.00 164 ILE A O 1
ATOM 1320 N N . GLN A 1 165 ? 5.397 2.870 2.709 1.00 87.75 165 GLN A N 1
ATOM 1321 C CA . GLN A 1 165 ? 5.907 2.942 4.078 1.00 87.75 165 GLN A CA 1
ATOM 1322 C C . GLN A 1 165 ? 5.301 4.140 4.818 1.00 87.75 165 GLN A C 1
ATOM 1324 O O . GLN A 1 165 ? 4.784 3.980 5.921 1.00 87.75 165 GLN A O 1
ATOM 1329 N N . PHE A 1 166 ? 5.268 5.310 4.174 1.00 90.88 166 PHE A N 1
ATOM 1330 C CA . PHE A 1 166 ? 4.694 6.527 4.744 1.00 90.88 166 PHE A CA 1
ATOM 1331 C C . PHE A 1 166 ? 3.232 6.346 5.179 1.00 90.88 166 PHE A C 1
ATOM 1333 O O . PHE A 1 166 ? 2.876 6.662 6.316 1.00 90.88 166 PHE A O 1
ATOM 1340 N N . LEU A 1 167 ? 2.373 5.803 4.307 1.00 90.06 167 LEU A N 1
ATOM 1341 C CA . LEU A 1 167 ? 0.967 5.578 4.652 1.00 90.06 167 LEU A CA 1
ATOM 1342 C C . LEU A 1 167 ? 0.809 4.529 5.752 1.00 90.06 167 LEU A C 1
ATOM 1344 O O . LEU A 1 167 ? -0.046 4.685 6.625 1.00 90.06 167 LEU A O 1
ATOM 1348 N N . ALA A 1 168 ? 1.614 3.465 5.720 1.00 86.81 168 ALA A N 1
ATOM 1349 C CA . ALA A 1 168 ? 1.590 2.441 6.754 1.00 86.81 168 ALA A CA 1
ATOM 1350 C C . ALA A 1 168 ? 1.911 3.042 8.128 1.00 86.81 168 ALA A C 1
ATOM 1352 O O . ALA A 1 168 ? 1.130 2.870 9.066 1.00 86.81 168 ALA A O 1
ATOM 1353 N N . ASP A 1 169 ? 3.005 3.798 8.222 1.00 88.00 169 ASP A N 1
ATOM 1354 C CA . ASP A 1 169 ? 3.442 4.440 9.461 1.00 88.00 169 ASP A CA 1
ATOM 1355 C C . ASP A 1 169 ? 2.407 5.437 9.967 1.00 88.00 169 ASP A C 1
ATOM 1357 O O . ASP A 1 169 ? 2.073 5.423 11.152 1.00 88.00 169 ASP A O 1
ATOM 1361 N N . LYS A 1 170 ? 1.817 6.234 9.070 1.00 90.75 170 LYS A N 1
ATOM 1362 C CA . LYS A 1 170 ? 0.763 7.184 9.430 1.00 90.75 170 LYS A CA 1
ATOM 1363 C C . LYS A 1 170 ? -0.461 6.493 10.029 1.00 90.75 170 LYS A C 1
ATOM 1365 O O . LYS A 1 170 ? -0.951 6.911 11.077 1.00 90.75 170 LYS A O 1
ATOM 1370 N N . LEU A 1 171 ? -0.942 5.414 9.409 1.00 88.50 171 LEU A N 1
ATOM 1371 C CA . LEU A 1 171 ? -2.080 4.653 9.934 1.00 88.50 171 LEU A CA 1
ATOM 1372 C C . LEU A 1 171 ? -1.764 3.997 11.280 1.00 88.50 171 LEU A C 1
ATOM 1374 O O . LEU A 1 171 ? -2.632 3.932 12.150 1.00 88.50 171 LEU A O 1
ATOM 1378 N N . VAL A 1 172 ? -0.535 3.513 11.461 1.00 86.12 172 VAL A N 1
ATOM 1379 C CA . VAL A 1 172 ? -0.089 2.928 12.730 1.00 86.12 172 VAL A CA 1
ATOM 1380 C C . VAL A 1 172 ? 0.015 3.976 13.820 1.00 86.12 172 VAL A C 1
ATOM 1382 O O . VAL A 1 172 ? -0.422 3.720 14.941 1.00 86.12 172 VAL A O 1
ATOM 1385 N N . GLN A 1 173 ? 0.569 5.140 13.503 1.00 87.88 173 GLN A N 1
ATOM 1386 C CA . GLN A 1 173 ? 0.680 6.245 14.439 1.00 87.88 173 GLN A CA 1
ATOM 1387 C C . GLN A 1 173 ? -0.706 6.709 14.884 1.00 87.88 173 GLN A C 1
ATOM 1389 O O . GLN A 1 173 ? -0.986 6.725 16.081 1.00 87.88 173 GLN A O 1
ATOM 1394 N N . TRP A 1 174 ? -1.612 6.935 13.930 1.00 90.44 174 TRP A N 1
ATOM 1395 C CA . TRP A 1 174 ? -2.994 7.298 14.228 1.00 90.44 174 TRP A CA 1
ATOM 1396 C C . TRP A 1 174 ? -3.675 6.253 15.120 1.00 90.44 174 TRP A C 1
ATOM 1398 O O . TRP A 1 174 ? -4.283 6.586 16.136 1.00 90.44 174 TRP A O 1
ATOM 1408 N N . ALA A 1 175 ? -3.519 4.968 14.789 1.00 85.75 175 ALA A N 1
ATOM 1409 C CA . ALA A 1 175 ? -4.069 3.864 15.567 1.00 85.75 175 ALA A CA 1
ATOM 1410 C C . ALA A 1 175 ? -3.483 3.754 16.984 1.00 85.75 175 ALA A C 1
ATOM 1412 O O . ALA A 1 175 ? -4.163 3.238 17.865 1.00 85.75 175 ALA A O 1
ATOM 1413 N N . LYS A 1 176 ? -2.237 4.183 17.218 1.00 84.25 176 LYS A N 1
ATOM 1414 C CA . LYS A 1 176 ? -1.615 4.225 18.553 1.00 84.25 176 LYS A CA 1
ATOM 1415 C C . LYS A 1 176 ? -2.127 5.388 19.390 1.00 84.25 176 LYS A C 1
ATOM 1417 O O . LYS A 1 176 ? -2.448 5.191 20.554 1.00 84.25 176 LYS A O 1
ATOM 1422 N N . GLU A 1 177 ? -2.220 6.570 18.794 1.00 87.06 177 GLU A N 1
ATOM 1423 C CA . GLU A 1 177 ? -2.752 7.773 19.450 1.00 87.06 177 GLU A CA 1
ATOM 1424 C C . GLU A 1 177 ? -4.222 7.604 19.834 1.00 87.06 177 GLU A C 1
ATOM 1426 O O . GLU A 1 177 ? -4.669 8.093 20.867 1.00 87.06 177 GLU A O 1
ATOM 1431 N N . HIS A 1 178 ? -4.950 6.842 19.020 1.00 85.06 178 HIS A N 1
ATOM 1432 C CA . HIS A 1 178 ? -6.345 6.499 19.219 1.00 85.06 178 HIS A CA 1
ATOM 1433 C C . HIS A 1 178 ? -6.461 5.021 19.590 1.00 85.06 178 HIS A C 1
ATOM 1435 O O . HIS A 1 178 ? -7.278 4.305 19.019 1.00 85.06 178 HIS A O 1
ATOM 1441 N N . GLN A 1 179 ? -5.633 4.522 20.508 1.00 73.44 179 GLN A N 1
ATOM 1442 C CA . GLN A 1 179 ? -5.935 3.291 21.237 1.00 73.44 179 GLN A CA 1
ATOM 1443 C C . GLN A 1 179 ? -6.831 3.654 22.416 1.00 73.44 179 GLN A C 1
ATOM 1445 O O . GLN A 1 179 ? -6.488 4.525 23.213 1.00 73.44 179 GLN A O 1
ATOM 1450 N N . ASP A 1 180 ? -7.986 2.997 22.527 1.00 64.50 180 ASP A N 1
ATOM 1451 C CA . ASP A 1 180 ? -8.758 3.090 23.760 1.00 64.50 180 ASP A CA 1
ATOM 1452 C C . ASP A 1 180 ? -7.917 2.402 24.829 1.00 64.50 180 ASP A C 1
ATOM 1454 O O . ASP A 1 180 ? -7.485 1.257 24.661 1.00 64.50 180 ASP A O 1
ATOM 1458 N N . ARG A 1 181 ? -7.619 3.131 25.909 1.00 49.88 181 ARG A N 1
ATOM 1459 C CA . ARG A 1 181 ? -7.144 2.497 27.131 1.00 49.88 181 ARG A CA 1
ATOM 1460 C C . ARG A 1 181 ? -8.269 1.568 27.550 1.00 49.88 181 ARG A C 1
ATOM 1462 O O . ARG A 1 181 ? -9.272 2.041 28.077 1.00 49.88 181 ARG A O 1
ATOM 1469 N N . ALA A 1 182 ? -8.110 0.273 27.280 1.00 43.25 182 ALA A N 1
ATOM 1470 C CA . ALA A 1 182 ? -8.845 -0.737 28.011 1.00 43.25 182 ALA A CA 1
ATOM 1471 C C . ALA A 1 182 ? -8.672 -0.368 29.481 1.00 43.25 182 ALA A C 1
ATOM 1473 O O . ALA A 1 182 ? -7.549 -0.272 29.979 1.00 43.25 182 ALA A O 1
ATOM 1474 N N . THR A 1 183 ? -9.796 -0.010 30.081 1.00 39.41 183 THR A N 1
ATOM 1475 C CA . THR A 1 183 ? -9.957 0.394 31.462 1.00 39.41 183 THR A CA 1
ATOM 1476 C C . THR A 1 183 ? -9.054 -0.452 32.348 1.00 39.41 183 TH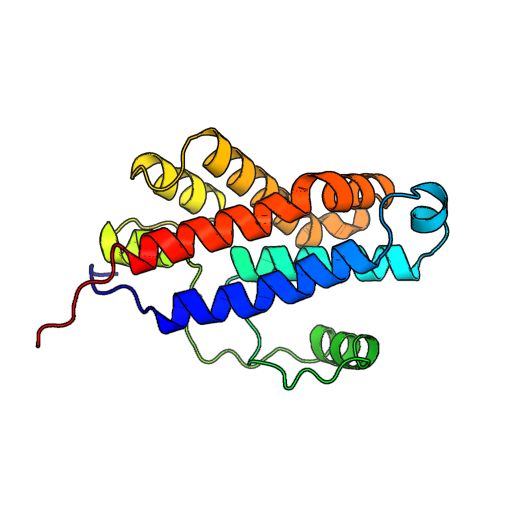R A C 1
ATOM 1478 O O . THR A 1 183 ? -9.213 -1.671 32.404 1.00 39.41 183 THR A O 1
ATOM 1481 N N . ASN A 1 184 ? -8.101 0.199 33.006 1.00 32.53 184 ASN A N 1
ATOM 1482 C CA . ASN A 1 184 ? -7.592 -0.220 34.301 1.00 32.53 184 ASN A CA 1
ATOM 1483 C C . ASN A 1 184 ? -7.120 1.021 35.049 1.00 32.53 184 ASN A C 1
ATOM 1485 O O . ASN A 1 184 ? -6.253 1.738 34.497 1.00 32.53 184 ASN A O 1
#